Protein AF-A0A7S2BK19-F1 (afdb_monomer_lite)

pLDDT: mean 77.72, std 14.77, range [32.69, 95.5]

InterPro domains:
  IPR003938 Potassium channel, voltage-dependent, EAG/ELK/ERG-like [PR01463] (102-112)
  IPR003938 Potassium channel, voltage-dependent, EAG/ELK/ERG-like [PR01463] (163-180)
  IPR003938 Potassium channel, voltage-dependent, EAG/ELK/ERG-like [PR01463] (189-200)
  IPR003938 Potassium channel, voltage-dependent, EAG/ELK/ERG-like [PR01463] (207-216)
  IPR005821 Ion transport domain [PF00520] (20-216)
  IPR050818 Potassium channel, voltage-dependent, EAG/ELK/ERG-like, animal-type [PTHR10217] (14-257)

Foldseek 3Di:
DDDDPPDPDDDDDPDPVVVVVVCVVPCVVLVVLQPDPLLVVLVVPDDDDDVPPLVNLVSVCSPCSVCSVVVVCVVVLVVVVVVDPDDPLVNLVVVLVVVLVVQLLVQLVVLLSVQCNQADPQADPVLDGDDDDDDLRHHWLLNCLVVVPDCQDDDPSDPVSSSVVSSVVSNCLLVVVCPPSRDTSDPVSVVSSVVSNVVSVVSNVVSVVVNVVSVVPDDPLVVVLVVVLVVLVVVCVVVVPPPVCSVVVNVVSVVVSVVVVVD

Secondary structure (DSSP, 8-state):
------SSS------HHHHHHHHHTTTHHHHHHHH--HHHHHHHS--SSSSHHHHHHHHHHGGGGGHHHHGGGHHHHHHHHHHS---HHHHHHHHHHHHHHHHHHHHHHHHHHHHHHHS---B-TTSPBP-----GGG--HHHHHHHTT---SS-TT-HHHHHHHHHHHHHHHHTT----SS---SHHHHHHHHHHHHHHHHHHHHHHHHHHHHHHS--HHHHHHHHHHHHHHHHHHHTT--HHHHHHHHHHHHHHHHHHTT-

Radius of gyration: 28.77 Å; chains: 1; bounding box: 59×72×73 Å

Structure (mmCIF, N/CA/C/O backbone):
data_AF-A0A7S2BK19-F1
#
_entry.id   AF-A0A7S2BK19-F1
#
loop_
_atom_site.group_PDB
_atom_site.id
_atom_site.type_symbol
_atom_site.label_atom_id
_atom_site.label_alt_id
_atom_site.label_comp_id
_atom_site.label_asym_id
_atom_site.label_entity_id
_atom_site.label_seq_id
_atom_site.pdbx_PDB_ins_code
_atom_site.Cartn_x
_atom_site.Cartn_y
_atom_site.Cartn_z
_atom_site.occupancy
_atom_site.B_iso_or_equiv
_atom_site.auth_seq_id
_atom_site.auth_comp_id
_atom_site.auth_asym_id
_atom_site.auth_atom_id
_atom_site.pdbx_PDB_model_num
ATOM 1 N N . GLU A 1 1 ? -15.764 -43.226 15.085 1.00 32.69 1 GLU A N 1
ATOM 2 C CA . GLU A 1 1 ? -17.058 -42.517 15.151 1.00 32.69 1 GLU A CA 1
ATOM 3 C C . GLU A 1 1 ? -16.873 -41.051 14.781 1.00 32.69 1 GLU A C 1
ATOM 5 O O . GLU A 1 1 ? -16.131 -40.335 15.444 1.00 32.69 1 GLU A O 1
ATOM 10 N N . VAL A 1 2 ? -17.475 -40.628 13.669 1.00 39.56 2 VAL A N 1
ATOM 11 C CA . VAL A 1 2 ? -17.470 -39.235 13.205 1.00 39.56 2 VAL A CA 1
ATOM 12 C C . VAL A 1 2 ? -18.695 -38.565 13.823 1.00 39.56 2 VAL A C 1
ATOM 14 O O . VAL A 1 2 ? -19.809 -38.782 13.356 1.00 39.56 2 VAL A O 1
ATOM 17 N N . LYS A 1 3 ? -18.512 -37.806 14.911 1.00 36.91 3 LYS A N 1
ATOM 18 C CA . LYS A 1 3 ? -19.605 -37.015 15.493 1.00 36.91 3 LYS A CA 1
ATOM 19 C C . LYS A 1 3 ? -19.937 -35.846 14.567 1.00 36.91 3 LYS A C 1
ATOM 21 O O . LYS A 1 3 ? -19.051 -35.120 14.116 1.00 36.91 3 LYS A O 1
ATOM 26 N N . SER A 1 4 ? -21.225 -35.744 14.262 1.00 42.31 4 SER A N 1
ATOM 27 C CA . SER A 1 4 ? -21.845 -34.814 13.334 1.00 42.31 4 SER A CA 1
ATOM 28 C C . SER A 1 4 ? -21.632 -33.355 13.727 1.00 42.31 4 SER A C 1
ATOM 30 O O . SER A 1 4 ? -21.553 -32.976 14.896 1.00 42.31 4 SER A O 1
ATOM 32 N N . ALA A 1 5 ? -21.557 -32.531 12.686 1.00 45.47 5 ALA A N 1
ATOM 33 C CA . ALA A 1 5 ? -21.518 -31.086 12.746 1.00 45.47 5 ALA A CA 1
ATOM 34 C C . ALA A 1 5 ? -22.843 -30.533 13.296 1.00 45.47 5 ALA A C 1
ATOM 36 O O . ALA A 1 5 ? -23.787 -30.321 12.543 1.00 45.47 5 ALA A O 1
ATOM 37 N N . GLN A 1 6 ? -22.910 -30.304 14.606 1.00 43.31 6 GLN A N 1
ATOM 38 C CA . GLN A 1 6 ? -24.012 -29.557 15.228 1.00 43.31 6 GLN A CA 1
ATOM 39 C C . GLN A 1 6 ? -23.596 -28.212 15.824 1.00 43.31 6 GLN A C 1
ATOM 41 O O . GLN A 1 6 ? -24.447 -27.438 16.238 1.00 43.31 6 GLN A O 1
ATOM 46 N N . TRP A 1 7 ? -22.310 -27.874 15.795 1.00 44.59 7 TRP A N 1
ATOM 47 C CA . TRP A 1 7 ? -21.825 -26.577 16.255 1.00 44.59 7 TRP A CA 1
ATOM 48 C C . TRP A 1 7 ? -20.766 -26.092 15.276 1.00 44.59 7 TRP A C 1
ATOM 50 O O . TRP A 1 7 ? -19.915 -26.879 14.865 1.00 44.59 7 TRP A O 1
ATOM 60 N N . GLY A 1 8 ? -20.821 -24.817 14.881 1.00 44.16 8 GLY A N 1
ATOM 61 C CA . GLY A 1 8 ? -19.900 -24.160 13.940 1.00 44.16 8 GLY A CA 1
ATOM 62 C C . GLY A 1 8 ? -18.450 -24.036 14.435 1.00 44.16 8 GLY A C 1
ATOM 63 O O . GLY A 1 8 ? -17.792 -23.030 14.188 1.00 44.16 8 GLY A O 1
ATOM 64 N N . GLY A 1 9 ? -17.956 -25.034 15.166 1.00 51.12 9 GLY A N 1
ATOM 65 C CA . GLY A 1 9 ? -16.581 -25.165 15.606 1.00 51.12 9 GLY A CA 1
ATOM 66 C C . GLY A 1 9 ? -15.700 -25.840 14.556 1.00 51.12 9 GLY A C 1
ATOM 67 O O . GLY A 1 9 ? -16.149 -26.579 13.679 1.00 51.12 9 GLY A O 1
ATOM 68 N N . THR A 1 10 ? -14.400 -25.588 14.655 1.00 59.97 10 THR A N 1
ATOM 69 C CA . THR A 1 10 ? -13.378 -26.235 13.828 1.00 59.97 10 THR A CA 1
ATOM 70 C C . THR A 1 10 ? -13.340 -27.744 14.096 1.00 59.97 10 THR A C 1
ATOM 72 O O . THR A 1 10 ? -12.803 -28.185 15.109 1.00 59.97 10 THR A O 1
ATOM 75 N N . VAL A 1 11 ? -13.881 -28.548 13.176 1.00 70.69 11 VAL A N 1
ATOM 76 C CA . VAL A 1 11 ? -13.779 -30.015 13.223 1.00 70.69 11 VAL A CA 1
ATOM 77 C C . VAL A 1 11 ? -12.388 -30.438 12.753 1.00 70.69 11 VAL A C 1
ATOM 79 O O . VAL A 1 11 ? -11.978 -30.142 11.628 1.00 70.69 11 VAL A O 1
ATOM 82 N N . THR A 1 12 ? -11.648 -31.140 13.611 1.00 72.94 12 THR A N 1
ATOM 83 C CA . THR A 1 12 ? -10.352 -31.725 13.249 1.00 72.94 12 THR A CA 1
ATOM 84 C C . THR A 1 12 ? -10.575 -33.048 12.517 1.00 72.94 12 THR A C 1
ATOM 86 O O . THR A 1 12 ? -10.965 -34.055 13.101 1.00 72.94 12 THR A O 1
ATOM 89 N N . LEU A 1 13 ? -10.350 -33.046 11.202 1.00 74.69 13 LEU A N 1
ATOM 90 C CA . LEU A 1 13 ? -10.414 -34.257 10.384 1.00 74.69 13 LEU A CA 1
ATOM 91 C C . LEU A 1 13 ? -9.151 -35.095 10.624 1.00 74.69 13 LEU A C 1
ATOM 93 O O . LEU A 1 13 ? -8.046 -34.624 10.361 1.00 74.69 13 LEU A O 1
ATOM 97 N N . ARG A 1 14 ? -9.312 -36.327 11.122 1.00 76.56 14 ARG A N 1
ATOM 98 C CA . ARG A 1 14 ? -8.212 -37.298 11.305 1.00 76.56 14 ARG A CA 1
ATOM 99 C C . ARG A 1 14 ? -8.110 -38.319 10.172 1.00 76.56 14 ARG A C 1
ATOM 101 O O . ARG A 1 14 ? -7.093 -38.991 10.057 1.00 76.56 14 ARG A O 1
ATOM 108 N N . ASP A 1 15 ? -9.145 -38.427 9.341 1.00 88.06 15 ASP A N 1
ATOM 109 C CA . ASP A 1 15 ? -9.167 -39.356 8.214 1.00 88.06 15 ASP A CA 1
ATOM 110 C C . ASP A 1 15 ? -8.243 -38.857 7.077 1.00 88.06 15 ASP A C 1
ATOM 112 O O . ASP A 1 15 ? -8.480 -37.773 6.519 1.00 88.06 15 ASP A O 1
ATOM 116 N N . PRO A 1 16 ? -7.192 -39.622 6.710 1.00 84.12 16 PRO A N 1
ATOM 117 C CA . PRO A 1 16 ? -6.235 -39.226 5.683 1.00 84.12 16 PRO A CA 1
ATOM 118 C C . PRO A 1 16 ? -6.859 -39.080 4.290 1.00 84.12 16 PRO A C 1
ATOM 120 O O . PRO A 1 16 ? -6.351 -38.289 3.491 1.00 84.12 16 PRO A O 1
ATOM 123 N N . TRP A 1 17 ? -7.939 -39.800 3.970 1.00 85.75 17 TRP A N 1
ATOM 124 C CA . TRP A 1 17 ? -8.590 -39.697 2.659 1.00 85.75 17 TRP A CA 1
ATOM 125 C C . TRP A 1 17 ? -9.355 -38.377 2.512 1.00 85.75 17 TRP A C 1
ATOM 127 O O . TRP A 1 17 ? -9.170 -37.633 1.542 1.00 85.75 17 TRP A O 1
ATOM 137 N N . GLN A 1 18 ? -10.152 -38.032 3.525 1.00 84.06 18 GLN A N 1
ATOM 138 C CA . GLN A 1 18 ? -10.900 -36.774 3.568 1.00 84.06 18 GLN A CA 1
ATOM 139 C C . GLN A 1 18 ? -9.967 -35.555 3.573 1.00 84.06 18 GLN A C 1
ATOM 141 O O . GLN A 1 18 ? -10.254 -34.552 2.911 1.00 84.06 18 GLN A O 1
ATOM 146 N N . LEU A 1 19 ? -8.821 -35.655 4.260 1.00 83.25 19 LEU A N 1
ATOM 147 C CA . LEU A 1 19 ? -7.804 -34.605 4.277 1.00 83.25 19 LEU A CA 1
ATOM 148 C C . LEU A 1 19 ? -7.196 -34.371 2.886 1.00 83.25 19 LEU A C 1
ATOM 150 O O . LEU A 1 19 ? -7.120 -33.224 2.440 1.00 83.25 19 LEU A O 1
ATOM 154 N N . ARG A 1 20 ? -6.815 -35.442 2.174 1.00 85.75 20 ARG A N 1
ATOM 155 C CA . ARG A 1 20 ? -6.255 -35.344 0.815 1.00 85.75 20 ARG A CA 1
ATOM 156 C C . ARG A 1 20 ? -7.248 -34.727 -0.160 1.00 85.75 20 ARG A C 1
ATOM 158 O O . ARG A 1 20 ? -6.889 -33.775 -0.845 1.00 85.75 20 ARG A O 1
ATOM 165 N N . LYS A 1 21 ? -8.499 -35.204 -0.177 1.00 88.06 21 LYS A N 1
ATOM 166 C CA . LYS A 1 21 ? -9.541 -34.681 -1.076 1.00 88.06 21 LYS A CA 1
ATOM 167 C C . LYS A 1 21 ? -9.719 -33.176 -0.890 1.00 88.06 21 LYS A C 1
ATOM 169 O O . LYS A 1 21 ? -9.664 -32.428 -1.859 1.00 88.06 21 LYS A O 1
ATOM 174 N N . ARG A 1 22 ? -9.844 -32.722 0.362 1.00 82.75 22 ARG A N 1
ATOM 175 C CA . ARG A 1 22 ? -10.040 -31.300 0.671 1.00 82.75 22 ARG A CA 1
ATOM 176 C C . ARG A 1 22 ? -8.815 -30.446 0.352 1.00 82.75 22 ARG A C 1
ATOM 178 O O . ARG A 1 22 ? -8.969 -29.296 -0.055 1.00 82.75 22 ARG A O 1
ATOM 185 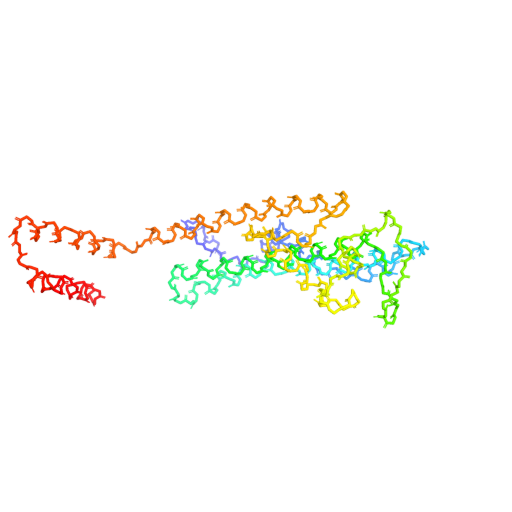N N . TYR A 1 23 ? -7.609 -30.978 0.538 1.00 82.25 23 TYR A N 1
ATOM 186 C CA . TYR A 1 23 ? -6.367 -30.273 0.223 1.00 82.25 23 TYR A CA 1
ATOM 187 C C . TYR A 1 23 ? -6.160 -30.120 -1.292 1.00 82.25 23 TYR A C 1
ATOM 189 O O . TYR A 1 23 ? -5.881 -29.009 -1.752 1.00 82.25 23 TYR A O 1
ATOM 197 N N . VAL A 1 24 ? -6.384 -31.193 -2.062 1.00 85.12 24 VAL A N 1
ATOM 198 C CA . VAL A 1 24 ? -6.249 -31.202 -3.530 1.00 85.12 24 VAL A CA 1
ATOM 199 C C . VAL A 1 24 ? -7.214 -30.223 -4.198 1.00 85.12 24 VAL A C 1
ATOM 201 O O . VAL A 1 24 ? -6.827 -29.518 -5.122 1.00 85.12 24 VAL A O 1
ATOM 204 N N . THR A 1 25 ? -8.437 -30.094 -3.685 1.00 79.94 25 THR A N 1
ATOM 205 C CA . THR A 1 25 ? -9.442 -29.181 -4.250 1.00 79.94 25 THR A CA 1
ATOM 206 C C . THR A 1 25 ? -9.275 -27.714 -3.848 1.00 79.94 25 THR A C 1
ATOM 208 O O . THR A 1 25 ? -10.010 -26.879 -4.358 1.00 79.94 25 THR A O 1
ATOM 211 N N . SER A 1 26 ? -8.390 -27.376 -2.901 1.00 76.81 26 SER A N 1
ATOM 212 C CA . SER A 1 26 ? -8.305 -26.006 -2.362 1.00 76.81 26 SER A CA 1
ATOM 213 C C . SER A 1 26 ? -6.933 -25.356 -2.521 1.00 76.81 26 SER A C 1
ATOM 215 O O . SER A 1 26 ? -6.816 -24.335 -3.188 1.00 76.81 26 SER A O 1
ATOM 217 N N . TRP A 1 27 ? -5.894 -25.922 -1.907 1.00 75.88 27 TRP A N 1
ATOM 218 C CA . TRP A 1 27 ? -4.580 -25.271 -1.793 1.00 75.88 27 TRP A CA 1
ATOM 219 C C . TRP A 1 27 ? -3.487 -25.960 -2.609 1.00 75.88 27 TRP A C 1
ATOM 221 O O . TRP A 1 27 ? -2.431 -25.372 -2.824 1.00 75.88 27 TRP A O 1
ATOM 231 N N . PHE A 1 28 ? -3.738 -27.172 -3.105 1.00 80.62 28 PHE A N 1
ATOM 232 C CA . PHE A 1 28 ? -2.741 -27.957 -3.827 1.00 80.62 28 PHE A CA 1
ATOM 233 C C . PHE A 1 28 ? -2.194 -27.258 -5.074 1.00 80.62 28 PHE A C 1
ATOM 235 O O . PHE A 1 28 ? -0.983 -27.222 -5.248 1.00 80.62 28 PHE A O 1
ATOM 242 N N . PHE A 1 29 ? -3.043 -26.646 -5.906 1.00 77.12 29 PHE A N 1
ATOM 243 C CA . PHE A 1 29 ? -2.575 -25.977 -7.126 1.00 77.12 29 PHE A CA 1
ATOM 244 C C . PHE A 1 29 ? -1.627 -24.806 -6.822 1.00 77.12 29 PHE A C 1
ATOM 246 O O . PHE A 1 29 ? -0.550 -24.703 -7.405 1.00 77.12 29 PHE A O 1
ATOM 253 N N . ILE A 1 30 ? -1.988 -23.968 -5.844 1.00 71.19 30 ILE A N 1
ATOM 254 C CA . ILE A 1 30 ? -1.156 -22.849 -5.374 1.00 71.19 30 ILE A CA 1
ATOM 255 C C . ILE A 1 30 ? 0.181 -23.375 -4.837 1.00 71.19 30 ILE A C 1
ATOM 257 O O . ILE A 1 30 ? 1.244 -22.820 -5.120 1.00 71.19 30 ILE A O 1
ATOM 261 N N . ASP A 1 31 ? 0.132 -24.474 -4.086 1.00 74.19 31 ASP A N 1
ATOM 262 C CA . ASP A 1 31 ? 1.304 -25.082 -3.473 1.00 74.19 31 ASP A CA 1
ATOM 263 C C . ASP A 1 31 ? 2.248 -25.683 -4.527 1.00 74.19 31 ASP A C 1
ATOM 265 O O . ASP A 1 31 ? 3.452 -25.429 -4.457 1.00 74.19 31 ASP A O 1
ATOM 269 N N . VAL A 1 32 ? 1.715 -26.369 -5.541 1.00 76.94 32 VAL A N 1
ATOM 270 C CA . VAL A 1 32 ? 2.471 -26.927 -6.675 1.00 76.94 32 VAL A CA 1
ATOM 271 C C . VAL A 1 32 ? 3.136 -25.824 -7.490 1.00 76.94 32 VAL A C 1
ATOM 273 O O . VAL A 1 32 ? 4.354 -25.853 -7.653 1.00 76.94 32 VAL A O 1
ATOM 276 N N . VAL A 1 33 ? 2.380 -24.809 -7.928 1.00 71.94 33 VAL A N 1
ATOM 277 C CA . VAL A 1 33 ? 2.926 -23.672 -8.693 1.00 71.94 33 VAL A CA 1
ATOM 278 C C . VAL A 1 33 ? 4.039 -22.974 -7.913 1.00 71.94 33 VAL A C 1
ATOM 280 O O . VAL A 1 33 ? 5.053 -22.588 -8.486 1.00 71.94 33 VAL A O 1
ATOM 283 N N . SER A 1 34 ? 3.910 -22.875 -6.587 1.00 66.06 34 SER A N 1
ATOM 284 C CA . SER A 1 34 ? 4.937 -22.246 -5.758 1.00 66.06 34 SER A CA 1
ATOM 285 C C . SER A 1 34 ? 6.243 -23.047 -5.655 1.00 66.06 34 SER A C 1
ATOM 287 O O . SER A 1 34 ? 7.263 -22.460 -5.295 1.00 66.06 34 SER A O 1
ATOM 289 N N . IL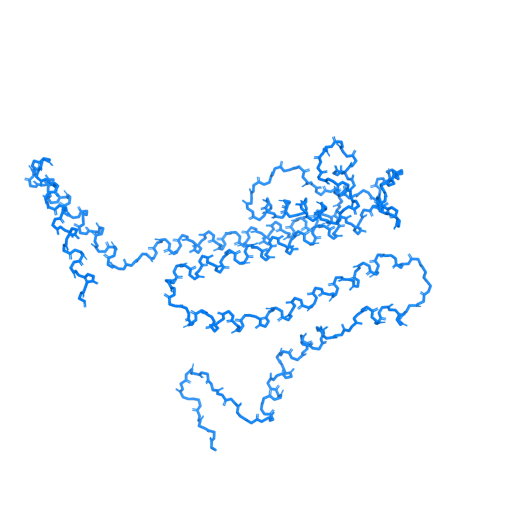E A 1 35 ? 6.234 -24.366 -5.895 1.00 69.94 35 ILE A N 1
ATOM 290 C CA . ILE A 1 35 ? 7.391 -25.272 -5.738 1.00 69.94 35 ILE A CA 1
ATOM 291 C C . ILE A 1 35 ? 8.196 -25.405 -7.040 1.00 69.94 35 ILE A C 1
ATOM 293 O O . ILE A 1 35 ? 9.377 -25.748 -6.981 1.00 69.94 35 ILE A O 1
ATOM 297 N N . ILE A 1 36 ? 7.606 -25.078 -8.193 1.00 71.31 36 ILE A N 1
ATOM 298 C CA . ILE A 1 36 ? 8.255 -25.230 -9.499 1.00 71.31 36 ILE A CA 1
ATOM 299 C C . ILE A 1 36 ? 9.504 -24.326 -9.598 1.00 71.31 36 ILE A C 1
ATOM 301 O O . ILE A 1 36 ? 9.406 -23.105 -9.436 1.00 71.31 36 ILE A O 1
ATOM 305 N N . PRO A 1 37 ? 10.696 -24.890 -9.886 1.00 67.19 37 PRO A N 1
ATOM 306 C CA . PRO A 1 37 ? 11.912 -24.118 -10.098 1.00 67.19 37 PRO A CA 1
ATOM 307 C C . PRO A 1 37 ? 11.911 -23.525 -11.514 1.00 67.19 37 PRO A C 1
ATOM 309 O O . PRO A 1 37 ? 12.560 -24.039 -12.426 1.00 67.19 37 PRO A O 1
ATOM 312 N N . PHE A 1 38 ? 11.180 -22.425 -11.703 1.00 63.19 38 PHE A N 1
ATOM 313 C CA . PHE A 1 38 ? 11.049 -21.745 -13.001 1.00 63.19 38 PHE A CA 1
ATOM 314 C C . PHE A 1 38 ? 12.393 -21.306 -13.610 1.00 63.19 38 PHE A C 1
ATOM 316 O O . PHE A 1 38 ? 12.523 -21.257 -14.829 1.00 63.19 38 PHE A O 1
ATOM 323 N N . ASP A 1 39 ? 13.417 -21.090 -12.778 1.00 61.16 39 ASP A N 1
ATOM 324 C CA . ASP A 1 39 ? 14.790 -20.813 -13.218 1.00 61.16 39 ASP A CA 1
ATOM 325 C C . ASP A 1 39 ? 15.420 -21.995 -13.989 1.00 61.16 39 ASP A C 1
ATOM 327 O O . ASP A 1 39 ? 16.236 -21.783 -14.880 1.00 61.16 39 ASP A O 1
ATOM 331 N N . VAL A 1 40 ? 15.056 -23.242 -13.661 1.00 67.31 40 VAL A N 1
ATOM 332 C CA . VAL A 1 40 ? 15.548 -24.453 -14.348 1.00 67.31 40 VAL A CA 1
ATOM 333 C C . VAL A 1 40 ? 14.734 -24.710 -15.613 1.00 67.31 40 VAL A C 1
ATOM 335 O O . VAL A 1 40 ? 15.310 -24.970 -16.665 1.00 67.31 40 VAL A O 1
ATOM 338 N N . VAL A 1 41 ? 13.409 -24.553 -15.542 1.00 65.50 41 VAL A N 1
ATOM 339 C CA . VAL A 1 41 ? 12.512 -24.688 -16.704 1.00 65.50 41 VAL A CA 1
ATOM 340 C C . VAL A 1 41 ? 12.892 -23.693 -17.805 1.00 65.50 41 VAL A C 1
ATOM 342 O O . VAL A 1 41 ? 13.003 -24.076 -18.966 1.00 65.50 41 VAL A O 1
ATOM 345 N N . GLY A 1 42 ? 13.186 -22.440 -17.440 1.00 61.69 42 GLY A N 1
ATOM 346 C CA . GLY A 1 42 ? 13.640 -21.417 -18.384 1.00 61.69 42 GLY A CA 1
ATOM 347 C C . GLY A 1 42 ? 14.995 -21.713 -19.036 1.00 61.69 42 GLY A C 1
ATOM 348 O O . GLY A 1 42 ? 15.217 -21.301 -20.170 1.00 61.69 42 GLY A O 1
ATOM 349 N N . ARG A 1 43 ? 15.885 -22.450 -18.355 1.00 63.53 43 ARG A N 1
ATOM 350 C CA . ARG A 1 43 ? 17.186 -22.879 -18.904 1.00 63.53 43 ARG A CA 1
ATOM 351 C C . ARG A 1 43 ? 17.073 -24.093 -19.828 1.00 63.53 43 ARG A C 1
ATOM 353 O O . ARG A 1 43 ? 17.879 -24.227 -20.738 1.00 63.53 43 ARG A O 1
ATOM 360 N N . VAL A 1 44 ? 16.106 -24.978 -19.582 1.00 66.25 44 VAL A N 1
ATOM 361 C CA . VAL A 1 44 ? 15.904 -26.212 -20.362 1.00 66.25 44 VAL A CA 1
ATOM 362 C C . VAL A 1 44 ? 15.056 -25.961 -21.616 1.00 66.25 44 VAL A C 1
ATOM 364 O O . VAL A 1 44 ? 15.248 -26.625 -22.627 1.00 66.25 44 VAL A O 1
ATOM 367 N N . ALA A 1 45 ? 14.153 -24.977 -21.593 1.00 62.59 45 ALA A N 1
ATOM 368 C CA . ALA A 1 45 ? 13.220 -24.700 -22.689 1.00 62.59 45 ALA A CA 1
ATOM 369 C C . ALA A 1 45 ? 13.762 -23.788 -23.818 1.00 62.59 45 ALA A C 1
ATOM 371 O O . ALA A 1 45 ? 12.991 -23.364 -24.677 1.00 62.59 45 ALA A O 1
ATOM 372 N N . SER A 1 46 ? 15.051 -23.423 -23.838 1.00 51.84 46 SER A N 1
ATOM 373 C CA . SER A 1 46 ? 15.531 -22.317 -24.689 1.00 51.84 46 SER A CA 1
ATOM 374 C C . SER A 1 46 ? 16.222 -22.718 -26.008 1.00 51.84 46 SER A C 1
ATOM 376 O O . SER A 1 46 ? 17.361 -23.182 -25.996 1.00 51.84 46 SER A O 1
ATOM 378 N N . GLY A 1 47 ? 15.570 -22.384 -27.138 1.00 57.41 47 GLY A N 1
ATOM 379 C CA . GLY A 1 47 ? 16.152 -22.118 -28.474 1.00 57.41 47 GLY A CA 1
ATOM 380 C C . GLY A 1 47 ? 16.738 -20.684 -28.634 1.00 57.41 47 GLY A C 1
ATOM 381 O O . GLY A 1 47 ? 16.981 -20.020 -27.616 1.00 57.41 47 GLY A O 1
ATOM 382 N N . PRO A 1 48 ? 17.044 -20.190 -29.863 1.00 55.44 48 PRO A N 1
ATOM 383 C CA . PRO A 1 48 ? 17.992 -19.079 -30.088 1.00 55.44 48 PRO A CA 1
ATOM 384 C C . PRO A 1 48 ? 17.392 -17.677 -29.814 1.00 55.44 48 PRO A C 1
ATOM 386 O O . PRO A 1 48 ? 16.322 -17.345 -30.302 1.00 55.44 48 PRO A O 1
ATOM 389 N N . VAL A 1 49 ? 17.895 -16.895 -28.846 1.00 54.94 49 VAL A N 1
ATOM 390 C CA . VAL A 1 49 ? 19.027 -15.921 -28.799 1.00 54.94 49 VAL A CA 1
ATOM 391 C C . VAL A 1 49 ? 18.566 -14.458 -28.619 1.00 54.94 49 VAL A C 1
ATOM 393 O O . VAL A 1 49 ? 19.126 -13.800 -27.750 1.00 54.94 49 VAL A O 1
ATOM 396 N N . LEU A 1 50 ? 17.500 -13.953 -29.260 1.00 49.22 50 LEU A N 1
ATOM 397 C CA . LEU A 1 50 ? 17.231 -12.492 -29.225 1.00 49.22 50 LEU A CA 1
ATOM 398 C C . LEU A 1 50 ? 16.148 -12.007 -28.232 1.00 49.22 50 LEU A C 1
ATOM 400 O O . LEU A 1 50 ? 16.184 -10.866 -27.787 1.00 49.22 50 LEU A O 1
ATOM 404 N N . GLN A 1 51 ? 15.246 -12.877 -27.766 1.00 51.25 51 GLN A N 1
ATOM 405 C CA . GLN A 1 51 ? 14.270 -12.566 -26.694 1.00 51.25 51 GLN A CA 1
ATOM 406 C C . GLN A 1 51 ? 14.846 -12.786 -25.266 1.00 51.25 51 GLN A C 1
ATOM 408 O O . GLN A 1 51 ? 14.126 -12.756 -24.265 1.00 51.25 51 GLN A O 1
ATOM 413 N N . ARG A 1 52 ? 16.162 -13.041 -25.155 1.00 51.28 52 ARG A N 1
ATOM 414 C CA . ARG A 1 52 ? 16.811 -13.664 -23.984 1.00 51.28 52 ARG A CA 1
ATOM 415 C C . ARG A 1 52 ? 16.960 -12.785 -22.737 1.00 51.28 52 ARG A C 1
ATOM 417 O O . ARG A 1 52 ? 16.875 -13.327 -21.642 1.00 51.28 52 ARG A O 1
ATOM 424 N N . ALA A 1 53 ? 17.145 -11.469 -22.830 1.00 52.75 53 ALA A N 1
ATOM 425 C CA . ALA A 1 53 ? 17.413 -10.658 -21.629 1.00 52.75 53 ALA A CA 1
ATOM 426 C C . ALA A 1 53 ? 16.137 -10.300 -20.836 1.00 52.75 53 ALA A C 1
ATOM 428 O O . ALA A 1 53 ? 16.105 -10.410 -19.608 1.00 52.75 53 ALA A O 1
ATOM 429 N N . LYS A 1 54 ? 15.050 -9.938 -21.533 1.00 52.53 54 LYS A N 1
ATOM 430 C CA . LYS A 1 54 ? 13.789 -9.492 -20.910 1.00 52.53 54 LYS A CA 1
ATOM 431 C C . LYS A 1 54 ? 12.972 -10.656 -20.329 1.00 52.53 54 LYS A C 1
ATOM 433 O O . LYS A 1 54 ? 12.490 -10.561 -19.201 1.00 52.53 54 LYS A O 1
ATOM 438 N N . ILE A 1 55 ? 12.896 -11.798 -21.021 1.00 56.66 55 ILE A N 1
ATOM 439 C CA . ILE A 1 55 ? 12.183 -12.993 -20.522 1.00 56.66 55 ILE A CA 1
ATOM 440 C C . ILE A 1 55 ? 12.879 -13.579 -19.281 1.00 56.66 55 ILE A C 1
ATOM 442 O O . ILE A 1 55 ? 12.209 -13.957 -18.323 1.00 56.66 55 ILE A O 1
ATOM 446 N N . MET A 1 56 ? 14.215 -13.567 -19.227 1.00 53.50 56 MET A N 1
ATOM 447 C CA . MET A 1 56 ? 14.979 -13.980 -18.039 1.00 53.50 56 MET A CA 1
ATOM 448 C C . MET A 1 56 ? 14.704 -13.083 -16.818 1.00 53.50 56 MET A C 1
ATOM 450 O O . MET A 1 56 ? 14.613 -13.581 -15.693 1.00 53.50 56 MET A O 1
ATOM 454 N N . ARG A 1 57 ? 14.523 -11.767 -17.019 1.00 56.78 57 ARG A N 1
ATOM 455 C CA . ARG A 1 57 ? 14.095 -10.834 -15.957 1.00 56.78 57 ARG A CA 1
ATOM 456 C C . ARG A 1 57 ? 12.656 -11.118 -15.500 1.00 56.78 57 ARG A C 1
ATOM 458 O O . ARG A 1 57 ? 12.398 -11.101 -14.299 1.00 56.78 57 ARG A O 1
ATOM 465 N N . GLY A 1 58 ? 11.755 -11.485 -16.415 1.00 57.09 58 GLY A N 1
ATOM 466 C CA . GLY A 1 58 ? 10.394 -11.940 -16.097 1.00 57.09 58 GLY A CA 1
ATOM 467 C C . GLY A 1 58 ? 10.337 -13.277 -15.340 1.00 57.09 58 GLY A C 1
ATOM 468 O O . GLY A 1 58 ? 9.557 -13.422 -14.404 1.00 57.09 58 GLY A O 1
ATOM 469 N N . ILE A 1 59 ? 11.216 -14.237 -15.648 1.00 59.78 59 ILE A N 1
ATOM 470 C CA . ILE A 1 59 ? 11.322 -15.512 -14.908 1.00 59.78 59 ILE A CA 1
ATOM 471 C C . ILE A 1 59 ? 11.755 -15.273 -13.454 1.00 59.78 59 ILE A C 1
ATOM 473 O O . ILE A 1 59 ? 11.239 -15.923 -12.543 1.00 59.78 59 ILE A O 1
ATOM 477 N N . LYS A 1 60 ? 12.615 -14.274 -13.192 1.00 58.09 60 LYS A N 1
ATOM 478 C CA . LYS A 1 60 ? 12.939 -13.860 -11.814 1.00 58.09 60 LYS A CA 1
ATOM 479 C C . LYS A 1 60 ? 11.700 -13.379 -11.045 1.00 58.09 60 LYS A C 1
ATOM 481 O O . LYS A 1 60 ? 11.650 -13.596 -9.836 1.00 58.09 60 LYS A O 1
ATOM 486 N N . LEU A 1 61 ? 10.682 -12.810 -11.703 1.00 57.75 61 LEU A N 1
ATOM 487 C CA . LEU A 1 61 ? 9.416 -12.444 -11.052 1.00 57.75 61 LEU A CA 1
ATOM 488 C C . LEU A 1 61 ? 8.552 -13.648 -10.681 1.00 57.75 61 LEU A C 1
ATOM 490 O O . LEU A 1 61 ? 7.773 -13.549 -9.741 1.00 57.75 61 LEU A O 1
ATOM 494 N N . LEU A 1 62 ? 8.709 -14.809 -11.322 1.00 57.38 62 LEU A N 1
ATOM 495 C CA . LEU A 1 62 ? 8.033 -16.032 -10.869 1.00 57.38 62 LEU A CA 1
ATOM 496 C C . LEU A 1 62 ? 8.532 -16.471 -9.481 1.00 57.38 62 LEU A C 1
ATOM 498 O O . LEU A 1 62 ? 7.850 -17.222 -8.788 1.00 57.38 62 LEU A O 1
ATOM 502 N N . ARG A 1 63 ? 9.656 -15.926 -8.986 1.00 58.38 63 ARG A N 1
ATOM 503 C CA . ARG A 1 63 ? 10.037 -16.045 -7.568 1.00 58.38 63 ARG A CA 1
ATOM 504 C C . ARG A 1 63 ? 9.059 -15.321 -6.639 1.00 58.38 63 ARG A C 1
ATOM 506 O O . ARG A 1 63 ? 8.933 -15.748 -5.496 1.00 58.38 63 ARG A O 1
ATOM 513 N N . LEU A 1 64 ? 8.322 -14.309 -7.106 1.00 58.56 64 LEU A N 1
ATOM 514 C CA . LEU A 1 64 ? 7.220 -13.687 -6.362 1.00 58.56 64 LEU A CA 1
ATOM 515 C C . LEU A 1 64 ? 6.040 -14.652 -6.184 1.00 58.56 64 LEU A C 1
ATOM 517 O O . LEU A 1 64 ? 5.287 -14.493 -5.232 1.00 58.56 64 LEU A O 1
ATOM 521 N N . ALA A 1 65 ? 5.921 -15.728 -6.977 1.00 58.50 65 ALA A N 1
ATOM 522 C CA . ALA A 1 65 ? 4.991 -16.819 -6.668 1.00 58.50 65 ALA A CA 1
ATOM 523 C C . ALA A 1 65 ? 5.335 -17.504 -5.328 1.00 58.50 65 ALA A C 1
ATOM 525 O O . ALA A 1 65 ? 4.465 -18.101 -4.697 1.00 58.50 65 ALA A O 1
ATOM 526 N N . LYS A 1 66 ? 6.569 -17.362 -4.809 1.00 58.00 66 LYS A N 1
ATOM 527 C CA . LYS A 1 66 ? 6.894 -17.756 -3.426 1.00 58.00 66 LYS A CA 1
ATOM 528 C C . LYS A 1 66 ? 6.160 -16.897 -2.390 1.00 58.00 66 LYS A C 1
ATOM 530 O O . LYS A 1 66 ? 5.893 -17.407 -1.306 1.00 58.00 66 LYS A O 1
ATOM 535 N N . LEU A 1 67 ? 5.757 -15.662 -2.710 1.00 59.41 67 LEU A N 1
ATOM 536 C CA . LEU A 1 67 ? 4.886 -14.850 -1.847 1.00 59.41 67 LEU A CA 1
ATOM 537 C C . LEU A 1 67 ? 3.479 -15.456 -1.721 1.00 59.41 67 LEU A C 1
ATOM 539 O O . LEU A 1 67 ? 2.832 -15.256 -0.698 1.00 59.41 67 LEU A O 1
ATOM 543 N N . LEU A 1 68 ? 3.025 -16.297 -2.663 1.00 59.62 68 LEU A N 1
ATOM 544 C CA . LEU A 1 68 ? 1.793 -17.083 -2.475 1.00 59.62 68 LEU A CA 1
ATOM 545 C C . LEU A 1 68 ? 1.914 -18.036 -1.277 1.00 59.62 68 LEU A C 1
ATOM 547 O O . LEU A 1 68 ? 0.928 -18.302 -0.593 1.00 59.62 68 LEU A O 1
ATOM 551 N N . ARG A 1 69 ? 3.130 -18.491 -0.937 1.00 60.53 69 ARG A N 1
ATOM 552 C CA . ARG A 1 69 ? 3.363 -19.240 0.307 1.00 60.53 69 ARG A CA 1
ATOM 553 C C . ARG A 1 69 ? 3.170 -18.357 1.544 1.00 60.53 69 ARG A C 1
ATOM 555 O O . ARG A 1 69 ? 2.758 -18.870 2.577 1.00 60.53 69 ARG A O 1
ATOM 562 N N . MET A 1 70 ? 3.389 -17.043 1.447 1.00 61.03 70 MET A N 1
ATOM 563 C CA . MET A 1 70 ? 3.108 -16.081 2.521 1.00 61.03 70 MET A CA 1
ATOM 564 C C . MET A 1 70 ? 1.602 -15.866 2.733 1.00 61.03 70 MET A C 1
ATOM 566 O O . MET A 1 70 ? 1.186 -15.577 3.851 1.00 61.03 70 MET A O 1
ATOM 570 N N . LEU A 1 71 ? 0.745 -16.141 1.740 1.00 57.66 71 LEU A N 1
ATOM 571 C CA . LEU A 1 71 ? -0.708 -16.227 1.965 1.00 57.66 71 LEU A CA 1
ATOM 572 C C . LEU A 1 71 ? -1.068 -17.351 2.955 1.00 57.66 71 LEU A C 1
ATOM 574 O O . LEU A 1 71 ? -2.089 -17.257 3.641 1.00 57.66 71 LEU A O 1
ATOM 578 N N . ARG A 1 72 ? -0.209 -18.371 3.132 1.00 54.56 72 ARG A N 1
ATOM 579 C CA . ARG A 1 72 ? -0.355 -19.361 4.217 1.00 54.56 72 ARG A CA 1
ATOM 580 C C . ARG A 1 72 ? -0.129 -18.745 5.604 1.00 54.56 72 ARG A C 1
ATOM 582 O O . ARG A 1 72 ? -0.715 -19.231 6.574 1.00 54.56 72 ARG A O 1
ATOM 589 N N . SER A 1 73 ? 0.631 -17.650 5.710 1.00 55.25 73 SER A N 1
ATOM 590 C CA . SER A 1 73 ? 0.835 -16.894 6.954 1.00 55.25 73 SER A CA 1
ATOM 591 C C . SER A 1 73 ? -0.454 -16.254 7.469 1.00 55.25 73 SER A C 1
ATOM 593 O O . SER A 1 73 ? -0.548 -15.981 8.661 1.00 55.25 73 SER A O 1
ATOM 595 N N . SER A 1 74 ? -1.505 -16.134 6.648 1.00 56.19 74 SER A N 1
ATOM 596 C CA . SER A 1 74 ? -2.853 -15.768 7.118 1.00 56.19 74 SER A CA 1
ATOM 597 C C . SER A 1 74 ? -3.380 -16.710 8.217 1.00 56.19 74 SER A C 1
ATOM 599 O O . SER A 1 74 ? -4.098 -16.273 9.118 1.00 56.19 74 SER A O 1
ATOM 601 N N . LYS A 1 75 ? -2.977 -17.994 8.211 1.00 59.22 75 LYS A N 1
ATOM 602 C CA . LYS A 1 75 ? -3.309 -18.976 9.264 1.00 59.22 75 LYS A CA 1
ATOM 603 C C . LYS A 1 75 ? -2.486 -18.771 10.541 1.00 59.22 75 LYS A C 1
ATOM 605 O O . LYS A 1 75 ? -2.969 -19.083 11.629 1.00 59.22 75 LYS A O 1
ATOM 610 N N . ILE A 1 76 ? -1.261 -18.263 10.412 1.00 60.78 76 ILE A N 1
ATOM 611 C CA . ILE A 1 76 ? -0.370 -17.929 11.534 1.00 60.78 76 ILE A CA 1
ATOM 612 C C . ILE A 1 76 ? -0.833 -16.628 12.191 1.00 60.78 76 ILE A C 1
ATOM 614 O O . ILE A 1 76 ? -0.981 -16.593 13.407 1.00 60.78 76 ILE A O 1
ATOM 618 N N . ILE A 1 77 ? -1.192 -15.620 11.389 1.00 63.81 77 ILE A N 1
ATOM 619 C CA . ILE A 1 77 ? -1.789 -14.360 11.848 1.00 63.81 77 ILE A CA 1
ATOM 620 C C . ILE A 1 77 ? -3.065 -14.641 12.645 1.00 63.81 77 ILE A C 1
ATOM 622 O O . ILE A 1 77 ? -3.235 -14.091 13.725 1.00 63.81 77 ILE A O 1
ATOM 626 N N . LYS A 1 78 ? -3.940 -15.547 12.177 1.00 63.31 78 LYS A N 1
ATOM 627 C CA . LYS A 1 78 ? -5.127 -15.957 12.950 1.00 63.31 78 LYS A CA 1
ATOM 628 C C . LYS A 1 78 ? -4.763 -16.550 14.313 1.00 63.31 78 LYS A C 1
ATOM 630 O O . LYS A 1 78 ? -5.397 -16.182 15.286 1.00 63.31 78 LYS A O 1
ATOM 635 N N . ARG A 1 79 ? -3.749 -17.417 14.408 1.00 64.56 79 ARG A N 1
ATOM 636 C CA . ARG A 1 79 ? -3.313 -17.997 15.695 1.00 64.56 79 ARG A CA 1
ATOM 637 C C . ARG A 1 79 ? -2.695 -16.960 16.633 1.00 64.56 79 ARG A C 1
ATOM 639 O O . ARG A 1 79 ? -3.036 -16.936 17.807 1.00 64.56 79 ARG A O 1
ATOM 646 N N . TRP A 1 80 ? -1.844 -16.081 16.111 1.00 64.06 80 TRP A N 1
ATOM 647 C CA . TRP A 1 80 ? -1.216 -15.009 16.888 1.00 64.06 80 TRP A CA 1
ATOM 648 C C . TRP A 1 80 ? -2.237 -14.006 17.429 1.00 64.06 80 TRP A C 1
ATOM 650 O O . TRP A 1 80 ? -2.136 -13.588 18.577 1.00 64.06 80 TRP A O 1
ATOM 660 N N . ARG A 1 81 ? -3.272 -13.690 16.642 1.00 63.59 81 ARG A N 1
ATOM 661 C CA . ARG A 1 81 ? -4.372 -12.800 17.045 1.00 63.59 81 ARG A CA 1
ATOM 662 C C . ARG A 1 81 ? -5.135 -13.266 18.289 1.00 63.59 81 ARG A C 1
ATOM 664 O O . ARG A 1 81 ? -5.661 -12.424 19.000 1.00 63.59 81 ARG A O 1
ATOM 671 N N . TYR A 1 82 ? -5.187 -14.572 18.556 1.00 60.12 82 TYR A N 1
ATOM 672 C CA . TYR A 1 82 ? -5.831 -15.120 19.758 1.00 60.12 82 TYR A CA 1
ATOM 673 C C . TYR A 1 82 ? -4.848 -15.416 20.900 1.00 60.12 82 TYR A C 1
ATOM 675 O O . TYR A 1 82 ? -5.286 -15.638 22.022 1.00 60.12 82 TYR A O 1
ATOM 683 N N . GLY A 1 83 ? -3.539 -15.442 20.626 1.00 60.97 83 GLY A N 1
ATOM 684 C CA . GLY A 1 83 ? -2.511 -15.732 21.632 1.00 60.97 83 GLY A CA 1
ATOM 685 C C . GLY A 1 83 ? -2.007 -14.501 22.386 1.00 60.97 83 GLY A C 1
ATOM 686 O O . GLY A 1 83 ? -1.458 -14.640 23.473 1.00 60.97 83 GLY A O 1
ATOM 687 N N . ILE A 1 84 ? -2.188 -13.303 21.827 1.00 62.44 84 ILE A N 1
ATOM 688 C CA . ILE A 1 84 ? -1.722 -12.051 22.427 1.00 62.44 84 ILE A CA 1
ATOM 689 C C . ILE A 1 84 ? -2.954 -11.276 22.905 1.00 62.44 84 ILE A C 1
ATOM 691 O O . ILE A 1 84 ? -3.800 -10.914 22.090 1.00 62.44 84 ILE A O 1
ATOM 695 N N . GLY A 1 85 ? -3.057 -11.009 24.210 1.00 64.94 85 GLY A N 1
ATOM 696 C CA . GLY A 1 85 ? -4.157 -10.262 24.844 1.00 64.94 85 GLY A CA 1
ATOM 697 C C . GLY A 1 85 ? -4.191 -8.763 24.505 1.00 64.94 85 GLY A C 1
ATOM 698 O O . GLY A 1 85 ? -4.341 -7.931 25.393 1.00 64.94 85 GLY A O 1
ATOM 699 N N . MET A 1 86 ? -3.997 -8.395 23.236 1.00 74.12 86 MET A N 1
ATOM 700 C CA . MET A 1 86 ? -4.038 -7.008 22.773 1.00 74.12 86 MET A CA 1
ATOM 701 C C . MET A 1 86 ? -5.473 -6.498 22.655 1.00 74.12 86 MET A C 1
ATOM 703 O O . MET A 1 86 ? -6.383 -7.222 22.248 1.00 74.12 86 MET A O 1
ATOM 707 N N . ALA A 1 87 ? -5.658 -5.203 22.918 1.00 78.19 87 ALA A N 1
ATOM 708 C CA . ALA A 1 87 ? -6.918 -4.525 22.650 1.00 78.19 87 ALA A CA 1
ATOM 709 C C . ALA A 1 87 ? -7.316 -4.659 21.167 1.00 78.19 87 ALA A C 1
ATOM 711 O O . ALA A 1 87 ? -6.479 -4.590 20.261 1.00 78.19 87 ALA A O 1
ATOM 712 N N . PHE A 1 88 ? -8.619 -4.792 20.908 1.00 79.50 88 PHE A N 1
ATOM 713 C CA . PHE A 1 88 ? -9.158 -4.976 19.557 1.00 79.50 88 PHE A CA 1
ATOM 714 C C . PHE A 1 88 ? -8.740 -3.859 18.584 1.00 79.50 88 PHE A C 1
ATOM 716 O O . PHE A 1 88 ? -8.402 -4.142 17.432 1.00 79.50 88 PHE A O 1
ATOM 723 N N . ALA A 1 89 ? -8.701 -2.610 19.060 1.00 81.44 89 ALA A N 1
ATOM 724 C CA . ALA A 1 89 ? -8.249 -1.456 18.284 1.00 81.44 89 ALA A CA 1
ATOM 725 C C . ALA A 1 89 ? -6.786 -1.600 17.833 1.00 81.44 89 ALA A C 1
ATOM 727 O O . ALA A 1 89 ? -6.489 -1.430 16.652 1.00 81.44 89 ALA A O 1
ATOM 728 N N . VAL A 1 90 ? -5.888 -2.005 18.740 1.00 82.44 90 VAL A N 1
ATOM 729 C CA . VAL A 1 90 ? -4.460 -2.215 18.444 1.00 82.44 90 VAL A CA 1
ATOM 730 C C . VAL A 1 90 ? -4.295 -3.289 17.375 1.00 82.44 90 VAL A C 1
ATOM 732 O O . VAL A 1 90 ? -3.613 -3.068 16.382 1.00 82.44 90 VAL A O 1
ATOM 735 N N . GLN A 1 91 ? -5.005 -4.412 17.504 1.00 83.12 91 GLN A N 1
ATOM 736 C CA . GLN A 1 91 ? -4.963 -5.485 16.510 1.00 83.12 91 GLN A CA 1
ATOM 737 C C . GLN A 1 91 ? -5.353 -5.002 15.102 1.00 83.12 91 GLN A C 1
ATOM 739 O O . GLN A 1 91 ? -4.765 -5.434 14.108 1.00 83.12 91 GLN A O 1
ATOM 744 N N . LYS A 1 92 ? -6.358 -4.125 15.000 1.00 84.94 92 LYS A N 1
ATOM 745 C CA . LYS A 1 92 ? -6.807 -3.569 13.719 1.00 84.94 92 LYS A CA 1
ATOM 746 C C . LYS A 1 92 ? -5.810 -2.569 13.145 1.00 84.94 92 LYS A C 1
ATOM 748 O O . LYS A 1 92 ? -5.497 -2.663 11.962 1.00 84.94 92 LYS A O 1
ATOM 753 N N . VAL A 1 93 ? -5.255 -1.687 13.976 1.00 86.88 93 VAL A N 1
ATOM 754 C CA . VAL A 1 93 ? -4.198 -0.754 13.561 1.00 86.88 93 VAL A CA 1
ATOM 755 C C . VAL A 1 93 ? -2.974 -1.519 13.055 1.00 86.88 93 VAL A C 1
ATOM 757 O O . VAL A 1 93 ? -2.507 -1.254 11.950 1.00 86.88 93 VAL A O 1
ATOM 760 N N . THR A 1 94 ? -2.510 -2.539 13.783 1.00 84.88 94 THR A N 1
ATOM 761 C CA . THR A 1 94 ? -1.400 -3.396 13.338 1.00 84.88 94 THR A CA 1
ATOM 762 C C . THR A 1 94 ? -1.711 -4.080 12.005 1.00 84.88 94 THR A C 1
ATOM 764 O O . THR A 1 94 ? -0.852 -4.136 11.127 1.00 84.88 94 THR A O 1
ATOM 767 N N . GLN A 1 95 ? -2.945 -4.564 11.812 1.00 85.69 95 GLN A N 1
ATOM 768 C CA . GLN A 1 95 ? -3.371 -5.145 10.537 1.00 85.69 95 GLN A CA 1
ATOM 769 C C . GLN A 1 95 ? -3.275 -4.129 9.384 1.00 85.69 95 GLN A C 1
ATOM 771 O O . GLN A 1 95 ? -2.821 -4.500 8.303 1.00 85.69 95 GLN A O 1
ATOM 776 N N . PHE A 1 96 ? -3.674 -2.870 9.594 1.00 89.19 96 PHE A N 1
ATOM 777 C CA . PHE A 1 96 ? -3.580 -1.829 8.565 1.00 89.19 96 PHE A CA 1
ATOM 778 C C . PHE A 1 96 ? -2.139 -1.448 8.247 1.00 89.19 96 PHE A C 1
ATOM 780 O O . PHE A 1 96 ? -1.807 -1.326 7.073 1.00 89.19 96 PHE A O 1
ATOM 787 N N . VAL A 1 97 ? -1.266 -1.345 9.253 1.00 89.06 97 VAL A N 1
ATOM 788 C CA . VAL A 1 97 ? 0.166 -1.082 9.035 1.00 89.06 97 VAL A CA 1
ATOM 789 C C . VAL A 1 97 ? 0.795 -2.181 8.176 1.00 89.06 97 VAL A C 1
ATOM 791 O O . VAL A 1 97 ? 1.453 -1.884 7.183 1.00 89.06 97 VAL A O 1
ATOM 794 N N . ILE A 1 98 ? 0.540 -3.454 8.496 1.00 87.25 98 ILE A N 1
ATOM 795 C CA . ILE A 1 98 ? 1.048 -4.585 7.701 1.00 87.25 98 ILE A CA 1
ATOM 796 C C . ILE A 1 98 ? 0.505 -4.534 6.267 1.00 87.25 98 ILE A C 1
ATOM 798 O O . ILE A 1 98 ? 1.249 -4.770 5.316 1.00 87.25 98 ILE A O 1
ATOM 802 N N . LEU A 1 99 ? -0.784 -4.222 6.106 1.00 88.69 99 LEU A N 1
ATOM 803 C CA . LEU A 1 99 ? -1.423 -4.121 4.797 1.00 88.69 99 LEU A CA 1
ATOM 804 C C . LEU A 1 99 ? -0.820 -2.991 3.949 1.00 88.69 99 LEU A C 1
ATOM 806 O O . LEU A 1 99 ? -0.530 -3.220 2.779 1.00 88.69 99 LEU A O 1
ATOM 810 N N . LEU A 1 100 ? -0.585 -1.813 4.537 1.00 90.62 100 LEU A N 1
ATOM 811 C CA . LEU A 1 100 ? 0.044 -0.671 3.868 1.00 90.62 100 LEU A CA 1
ATOM 812 C C . LEU A 1 100 ? 1.480 -0.978 3.443 1.00 90.62 100 LEU A C 1
ATOM 814 O O . LEU A 1 100 ? 1.834 -0.707 2.302 1.00 90.62 100 LEU A O 1
ATOM 818 N N . LEU A 1 101 ? 2.287 -1.583 4.321 1.00 89.69 101 LEU A N 1
ATOM 819 C CA . LEU A 1 101 ? 3.670 -1.962 4.005 1.00 89.69 101 LEU A CA 1
ATOM 820 C C . LEU A 1 101 ? 3.740 -2.995 2.876 1.00 89.69 101 LEU A C 1
ATOM 822 O O . LEU A 1 101 ? 4.597 -2.913 1.998 1.00 89.69 101 LEU A O 1
ATOM 826 N N . PHE A 1 102 ? 2.836 -3.976 2.886 1.00 88.19 102 PHE A N 1
ATOM 827 C CA . PHE A 1 102 ? 2.783 -4.982 1.832 1.00 88.19 102 PHE A CA 1
ATOM 828 C C . PHE A 1 102 ? 2.314 -4.382 0.501 1.00 88.19 102 PHE A C 1
ATOM 830 O O . PHE A 1 102 ? 2.902 -4.667 -0.542 1.00 88.19 102 PHE A O 1
ATOM 837 N N . ALA A 1 103 ? 1.284 -3.532 0.535 1.00 90.50 103 ALA A N 1
ATOM 838 C CA . ALA A 1 103 ? 0.772 -2.849 -0.646 1.00 90.50 103 ALA A CA 1
ATOM 839 C C . ALA A 1 103 ? 1.816 -1.902 -1.254 1.00 90.50 103 ALA A C 1
ATOM 841 O O . ALA A 1 103 ? 2.041 -1.962 -2.461 1.00 90.50 103 ALA A O 1
ATOM 842 N N . SER A 1 104 ? 2.500 -1.093 -0.436 1.00 93.50 104 SER A N 1
ATOM 843 C CA . SER A 1 104 ? 3.532 -0.166 -0.913 1.00 93.50 104 SER A CA 1
ATOM 844 C C . SER A 1 104 ? 4.722 -0.904 -1.523 1.00 93.50 104 SER A C 1
ATOM 846 O O . SER A 1 104 ? 5.162 -0.537 -2.608 1.00 93.50 104 SER A O 1
ATOM 848 N N . HIS A 1 105 ? 5.190 -1.991 -0.901 1.00 91.12 105 HIS A N 1
ATOM 849 C CA . HIS A 1 105 ? 6.240 -2.838 -1.467 1.00 91.12 105 HIS A CA 1
ATOM 850 C C . HIS A 1 105 ? 5.816 -3.459 -2.804 1.00 91.12 105 HIS A C 1
ATOM 852 O O . HIS A 1 105 ? 6.567 -3.410 -3.775 1.00 91.12 105 HIS A O 1
ATOM 858 N N . TRP A 1 106 ? 4.605 -4.021 -2.876 1.00 89.81 106 TRP A N 1
ATOM 859 C CA . TRP A 1 106 ? 4.112 -4.649 -4.100 1.00 89.81 106 TRP A CA 1
ATOM 860 C C . TRP A 1 106 ? 3.973 -3.640 -5.245 1.00 89.81 106 TRP A C 1
ATOM 862 O O . TRP A 1 106 ? 4.483 -3.888 -6.337 1.00 89.81 106 TRP A O 1
ATOM 872 N N . MET A 1 107 ? 3.369 -2.478 -4.980 1.00 92.81 107 MET A N 1
ATOM 873 C CA . MET A 1 107 ? 3.259 -1.384 -5.948 1.00 92.81 107 MET A CA 1
ATOM 874 C C . MET A 1 107 ? 4.641 -0.879 -6.385 1.00 92.81 107 MET A C 1
ATOM 876 O O . MET A 1 107 ? 4.871 -0.705 -7.580 1.00 92.81 107 MET A O 1
ATOM 880 N N . ALA A 1 108 ? 5.587 -0.725 -5.453 1.00 92.69 108 ALA A N 1
ATOM 881 C CA . ALA A 1 108 ? 6.960 -0.324 -5.756 1.00 92.69 108 ALA A CA 1
ATOM 882 C C . ALA A 1 108 ? 7.665 -1.334 -6.670 1.00 92.69 108 ALA A C 1
ATOM 884 O O . ALA A 1 108 ? 8.309 -0.951 -7.643 1.00 92.69 108 ALA A O 1
ATOM 885 N N . CYS A 1 109 ? 7.524 -2.633 -6.396 1.00 90.19 109 CYS A N 1
ATOM 886 C CA . CYS A 1 109 ? 8.110 -3.676 -7.232 1.00 90.19 109 CYS A CA 1
ATOM 887 C C . CYS A 1 109 ? 7.507 -3.697 -8.639 1.00 90.19 109 CYS A C 1
ATOM 889 O O . CYS A 1 109 ? 8.253 -3.854 -9.603 1.00 90.19 109 CYS A O 1
ATOM 891 N N . VAL A 1 110 ? 6.188 -3.525 -8.771 1.00 89.69 110 VAL A N 1
ATOM 892 C CA . VAL A 1 110 ? 5.519 -3.446 -10.081 1.00 89.69 110 VAL A CA 1
ATOM 893 C C . VAL A 1 110 ? 5.996 -2.215 -10.857 1.00 89.69 110 VAL A C 1
ATOM 895 O O . VAL A 1 110 ? 6.333 -2.331 -12.037 1.00 89.69 110 VAL A O 1
ATOM 898 N N . TRP A 1 111 ? 6.099 -1.059 -10.199 1.00 92.25 111 TRP A N 1
ATOM 899 C CA . TRP A 1 111 ? 6.546 0.189 -10.821 1.00 92.25 111 TRP A CA 1
ATOM 900 C C . TRP A 1 111 ? 8.015 0.146 -11.265 1.00 92.25 111 TRP A C 1
ATOM 902 O O . TRP A 1 111 ? 8.330 0.425 -12.426 1.00 92.25 111 TRP A O 1
ATOM 912 N N . GLY A 1 112 ? 8.904 -0.302 -10.374 1.00 88.62 112 GLY A N 1
ATOM 913 C CA . GLY A 1 112 ? 10.324 -0.516 -10.660 1.00 88.62 112 GLY A CA 1
ATOM 914 C C . GLY A 1 112 ? 10.552 -1.527 -11.776 1.00 88.62 112 GLY A C 1
ATOM 915 O O . GLY A 1 112 ? 11.339 -1.284 -12.689 1.00 88.62 112 GLY A O 1
ATOM 916 N N . PHE A 1 113 ? 9.815 -2.641 -11.758 1.00 85.25 113 PHE A N 1
ATOM 917 C CA . PHE A 1 113 ? 9.891 -3.641 -12.819 1.00 85.25 113 PHE A CA 1
ATOM 918 C C . PHE A 1 113 ? 9.462 -3.078 -14.175 1.00 85.25 113 PHE A C 1
ATOM 920 O O . PHE A 1 113 ? 10.140 -3.314 -15.172 1.00 85.25 113 PHE A O 1
ATOM 927 N N . THR A 1 114 ? 8.367 -2.317 -14.213 1.00 87.69 114 THR A N 1
ATOM 928 C CA . THR A 1 114 ? 7.852 -1.715 -15.450 1.00 87.69 114 THR A CA 1
ATOM 929 C C . THR A 1 114 ? 8.891 -0.782 -16.074 1.00 87.69 114 THR A C 1
ATOM 931 O O . THR A 1 114 ? 9.209 -0.925 -17.254 1.00 87.69 114 THR A O 1
ATOM 934 N N . GLY A 1 115 ? 9.510 0.083 -15.264 1.00 85.56 115 GLY A N 1
ATOM 935 C CA . GLY A 1 115 ? 10.565 0.989 -15.724 1.00 85.56 115 GLY A CA 1
ATOM 936 C C . GLY A 1 115 ? 11.809 0.263 -16.247 1.00 85.56 115 GLY A C 1
ATOM 937 O O . GLY A 1 115 ? 12.296 0.569 -17.332 1.00 85.56 115 GLY A O 1
ATOM 938 N N . LEU A 1 116 ? 12.282 -0.762 -15.530 1.00 81.50 116 LEU A N 1
ATOM 939 C CA . LEU A 1 116 ? 13.468 -1.546 -15.916 1.00 81.50 116 LEU A CA 1
ATOM 940 C C . LEU A 1 116 ? 13.245 -2.485 -17.116 1.00 81.50 116 LEU A C 1
ATOM 942 O O . LEU A 1 116 ? 14.208 -2.968 -17.713 1.00 81.50 116 LEU A O 1
ATOM 946 N N . MET A 1 117 ? 11.994 -2.812 -17.442 1.00 79.19 117 MET A N 1
ATOM 947 C CA . MET A 1 117 ? 11.654 -3.696 -18.564 1.00 79.19 117 MET A CA 1
ATOM 948 C C . MET A 1 117 ? 11.346 -2.942 -19.850 1.00 79.19 117 MET A C 1
ATOM 950 O O . MET A 1 117 ? 11.676 -3.425 -20.941 1.00 79.19 117 MET A O 1
ATOM 954 N N . LEU A 1 118 ? 10.675 -1.797 -19.731 1.00 78.94 118 LEU A N 1
ATOM 955 C CA . LEU A 1 118 ? 10.311 -0.955 -20.866 1.00 78.94 118 LEU A CA 1
ATOM 956 C C . LEU A 1 118 ? 11.439 0.002 -21.257 1.00 78.94 118 LEU A C 1
ATOM 958 O O . LEU A 1 118 ? 11.556 0.324 -22.437 1.00 78.94 118 LEU A O 1
ATOM 962 N N . GLY A 1 119 ? 12.273 0.408 -20.295 1.00 74.69 119 GLY A N 1
ATOM 963 C CA . GLY A 1 119 ? 13.417 1.284 -20.522 1.00 74.69 119 GLY A CA 1
ATOM 964 C C . GLY A 1 119 ? 14.575 0.638 -21.283 1.00 74.69 119 GLY A C 1
ATOM 965 O O . GLY A 1 119 ? 14.645 -0.585 -21.450 1.00 74.69 119 GLY A O 1
ATOM 966 N N . GLU A 1 120 ? 15.503 1.484 -21.729 1.00 74.25 120 GLU A N 1
ATOM 967 C CA . GLU A 1 120 ? 16.826 1.062 -22.191 1.00 74.25 120 GLU A CA 1
ATOM 968 C C . GLU A 1 120 ? 17.658 0.467 -21.049 1.00 74.25 120 GLU A C 1
ATOM 970 O O . GLU A 1 120 ? 17.503 0.820 -19.878 1.00 74.25 120 GLU A O 1
ATOM 975 N N . ASP A 1 121 ? 18.568 -0.439 -21.405 1.00 74.69 121 ASP A N 1
ATOM 976 C CA . ASP A 1 121 ? 19.583 -0.924 -20.480 1.00 74.69 121 ASP A CA 1
ATOM 977 C C . ASP A 1 121 ? 20.593 0.211 -20.233 1.00 74.69 121 ASP A C 1
ATOM 979 O O . ASP A 1 121 ? 21.436 0.513 -21.071 1.00 74.69 121 ASP A O 1
ATOM 983 N N . LEU A 1 122 ? 20.455 0.881 -19.084 1.00 75.94 122 LEU A N 1
ATOM 984 C CA . LEU A 1 122 ? 21.291 2.019 -18.663 1.00 75.94 122 LEU A CA 1
ATOM 985 C C . LEU A 1 122 ? 22.651 1.597 -18.084 1.00 75.94 122 LEU A C 1
ATOM 987 O O . LEU A 1 122 ? 23.478 2.449 -17.761 1.00 75.94 122 LEU A O 1
ATOM 991 N N . CYS A 1 123 ? 22.857 0.295 -17.892 1.00 7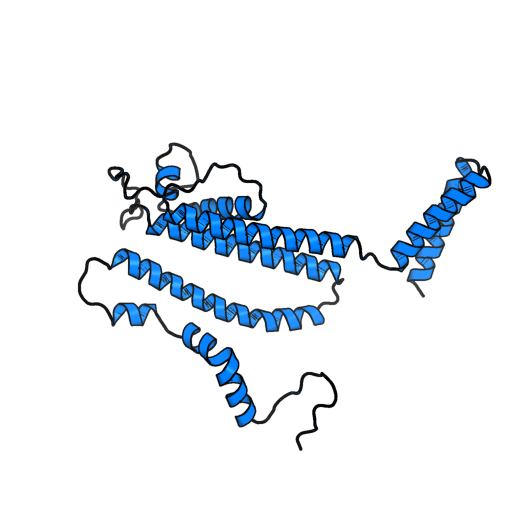8.00 123 CYS A N 1
ATOM 992 C CA . CYS A 1 123 ? 23.978 -0.258 -17.146 1.00 78.00 123 CYS A CA 1
ATOM 993 C C . CYS A 1 123 ? 24.618 -1.397 -17.923 1.00 78.00 123 CYS A C 1
ATOM 995 O O . CYS A 1 123 ? 23.911 -2.297 -18.381 1.00 78.00 123 CYS A O 1
ATOM 997 N N . ASP A 1 124 ? 25.943 -1.361 -18.026 1.00 75.19 124 ASP A N 1
ATOM 998 C CA . ASP A 1 124 ? 26.725 -2.464 -18.583 1.00 75.19 124 ASP A CA 1
ATOM 999 C C . ASP A 1 124 ? 26.783 -3.652 -17.601 1.00 75.19 124 ASP A C 1
ATOM 1001 O O . ASP A 1 124 ? 26.458 -3.520 -16.417 1.00 75.19 124 ASP A O 1
ATOM 1005 N N . ASP A 1 125 ? 27.271 -4.806 -18.058 1.00 73.56 125 ASP A N 1
ATOM 1006 C CA . ASP A 1 125 ? 27.471 -6.019 -17.251 1.00 73.56 125 ASP A CA 1
ATOM 1007 C C . ASP A 1 125 ? 28.388 -5.787 -16.030 1.00 73.56 125 ASP A C 1
ATOM 1009 O O . ASP A 1 125 ? 28.354 -6.549 -15.061 1.00 73.56 125 ASP A O 1
ATOM 1013 N N . ARG A 1 126 ? 29.186 -4.710 -16.047 1.00 74.19 126 ARG A N 1
ATOM 1014 C CA . ARG A 1 126 ? 30.054 -4.266 -14.941 1.00 74.19 126 ARG A CA 1
ATOM 1015 C C . ARG A 1 126 ? 29.360 -3.345 -13.930 1.00 74.19 126 ARG A C 1
ATOM 1017 O O . ARG A 1 126 ? 29.968 -2.996 -12.923 1.00 74.19 126 ARG A O 1
ATOM 1024 N N . GLY A 1 127 ? 28.106 -2.960 -14.175 1.00 71.69 127 GLY A N 1
ATOM 1025 C CA . GLY A 1 127 ? 27.341 -2.049 -13.319 1.00 71.69 127 GLY A CA 1
ATOM 1026 C C . GLY A 1 127 ? 27.692 -0.570 -13.494 1.00 71.69 127 GLY A C 1
ATOM 1027 O O . GLY A 1 127 ? 27.300 0.248 -12.662 1.00 71.69 127 GLY A O 1
ATOM 1028 N N . GLU A 1 128 ? 28.414 -0.218 -14.557 1.00 76.75 128 GLU A N 1
ATOM 1029 C CA . GLU A 1 128 ? 28.713 1.172 -14.897 1.00 76.75 128 GLU A CA 1
ATOM 1030 C C . GLU A 1 128 ? 27.608 1.781 -15.760 1.00 76.75 128 GLU A C 1
ATOM 1032 O O . GLU A 1 128 ? 26.996 1.105 -16.591 1.00 76.75 128 GLU A O 1
ATOM 1037 N N . PHE A 1 129 ? 27.357 3.072 -15.546 1.00 76.88 129 PHE A N 1
ATOM 1038 C CA . PHE A 1 129 ? 26.353 3.826 -16.284 1.00 76.88 129 PHE A CA 1
ATOM 1039 C C . PHE A 1 129 ? 26.820 4.077 -17.718 1.00 76.88 129 PHE A C 1
ATOM 1041 O O . PHE A 1 129 ? 27.820 4.760 -17.946 1.00 76.88 129 PHE A O 1
ATOM 1048 N N . VAL A 1 130 ? 26.060 3.575 -18.687 1.00 75.06 130 VAL A N 1
ATOM 1049 C CA . VAL A 1 130 ? 26.325 3.793 -20.110 1.00 75.06 130 VAL A CA 1
ATOM 1050 C C . VAL A 1 130 ? 25.347 4.838 -20.633 1.00 75.06 130 VAL A C 1
ATOM 1052 O O . VAL A 1 130 ? 24.130 4.652 -20.593 1.00 75.06 130 VAL A O 1
ATOM 1055 N N . ARG A 1 131 ? 25.873 5.956 -21.149 1.00 65.25 131 ARG A N 1
ATOM 1056 C CA . ARG A 1 131 ? 25.061 6.942 -21.878 1.00 65.25 131 ARG A CA 1
ATOM 1057 C C . ARG A 1 131 ? 24.692 6.370 -23.244 1.00 65.25 131 ARG A C 1
ATOM 1059 O O . ARG A 1 131 ? 25.490 6.431 -24.174 1.00 65.25 131 ARG A O 1
ATOM 1066 N N . THR A 1 132 ? 23.475 5.856 -23.359 1.00 63.94 132 THR A N 1
ATOM 1067 C CA . THR A 1 132 ? 22.886 5.454 -24.643 1.00 63.94 132 THR A CA 1
ATOM 1068 C C . THR A 1 132 ? 22.220 6.648 -25.335 1.00 63.94 132 THR A C 1
ATOM 1070 O O . THR A 1 132 ? 21.732 7.573 -24.682 1.00 63.94 132 THR A O 1
ATOM 1073 N N . SER A 1 133 ? 22.236 6.659 -26.673 1.00 59.03 133 SER A N 1
ATOM 1074 C CA . SER A 1 133 ? 21.489 7.617 -27.492 1.00 59.03 133 SER A CA 1
ATOM 1075 C C . SER A 1 133 ? 19.993 7.465 -27.221 1.00 59.03 133 SER A C 1
ATOM 1077 O O . SER A 1 133 ? 19.414 6.444 -27.587 1.00 59.03 133 SER A O 1
ATOM 1079 N N . THR A 1 134 ? 19.377 8.468 -26.598 1.00 62.97 134 THR A N 1
ATOM 1080 C CA . THR A 1 134 ? 17.966 8.462 -26.200 1.00 62.97 134 THR A CA 1
ATOM 1081 C C . THR A 1 134 ? 17.057 8.307 -27.417 1.00 62.97 134 THR A C 1
ATOM 1083 O O . THR A 1 134 ? 16.708 9.280 -28.088 1.00 62.97 134 THR A O 1
ATOM 1086 N N . SER A 1 135 ? 16.653 7.073 -27.711 1.00 65.00 135 SER A N 1
ATOM 1087 C CA . SER A 1 135 ? 15.565 6.818 -28.645 1.00 65.00 135 SER A CA 1
ATOM 1088 C C . SER A 1 135 ? 14.244 7.108 -27.930 1.00 65.00 135 SER A C 1
ATOM 1090 O O . SER A 1 135 ? 13.976 6.563 -26.859 1.00 65.00 135 SER A O 1
ATOM 1092 N N . LEU A 1 136 ? 13.402 7.977 -28.504 1.00 67.75 136 LEU A N 1
ATOM 1093 C CA . LEU A 1 136 ? 12.094 8.324 -27.922 1.00 67.75 136 LEU A CA 1
ATOM 1094 C C . LEU A 1 136 ? 11.227 7.071 -27.684 1.00 67.75 136 LEU A C 1
ATOM 1096 O O . LEU A 1 136 ? 10.401 7.034 -26.780 1.00 67.75 136 LEU A O 1
ATOM 1100 N N . GLU A 1 137 ? 11.459 6.015 -28.465 1.00 68.38 137 GLU A N 1
ATOM 1101 C CA . GLU A 1 137 ? 10.757 4.736 -28.382 1.00 68.38 137 GLU A CA 1
ATOM 1102 C C . GLU A 1 137 ? 11.181 3.837 -27.214 1.00 68.38 137 GLU A C 1
ATOM 1104 O O . GLU A 1 137 ? 10.503 2.838 -26.969 1.00 68.38 137 GLU A O 1
ATOM 1109 N N . ARG A 1 138 ? 12.271 4.127 -26.490 1.00 69.38 138 ARG A N 1
ATOM 1110 C CA . ARG A 1 138 ? 12.753 3.290 -25.369 1.00 69.38 138 ARG A CA 1
ATOM 1111 C C . ARG A 1 138 ? 12.956 4.055 -24.061 1.00 69.38 138 ARG A C 1
ATOM 1113 O O . ARG A 1 138 ? 13.536 3.527 -23.110 1.00 69.38 138 ARG A O 1
ATOM 1120 N N . THR A 1 139 ? 12.428 5.270 -23.970 1.00 81.50 139 THR A N 1
ATOM 1121 C CA . THR A 1 139 ? 12.395 6.018 -22.714 1.00 81.50 139 THR A CA 1
ATOM 1122 C C . THR A 1 139 ? 11.318 5.462 -21.778 1.00 81.50 139 THR A C 1
ATOM 1124 O O . THR A 1 139 ? 10.192 5.179 -22.177 1.00 81.50 139 THR A O 1
ATOM 1127 N N . SER A 1 140 ? 11.689 5.270 -20.517 1.00 87.81 140 SER A N 1
ATOM 1128 C CA . SER A 1 140 ? 10.835 4.936 -19.372 1.00 87.81 140 SER A CA 1
ATOM 1129 C C . SER A 1 140 ? 10.946 6.010 -18.289 1.00 87.81 140 SER A C 1
ATOM 1131 O O . SER A 1 140 ? 11.865 6.840 -18.320 1.00 87.81 140 SER A O 1
ATOM 1133 N N . TRP A 1 141 ? 10.088 5.946 -17.270 1.00 88.12 141 TRP A N 1
ATOM 1134 C CA . TRP A 1 141 ? 10.188 6.823 -16.099 1.00 88.12 141 TRP A CA 1
ATOM 1135 C C . TRP A 1 141 ? 11.581 6.774 -15.450 1.00 88.12 141 TRP A C 1
ATOM 1137 O O . TRP A 1 141 ? 12.094 7.808 -15.031 1.00 88.12 141 TRP A O 1
ATOM 1147 N N . VAL A 1 142 ? 12.227 5.598 -15.427 1.00 86.19 142 VAL A N 1
ATOM 1148 C CA . VAL A 1 142 ? 13.588 5.407 -14.896 1.00 86.19 142 VAL A CA 1
ATOM 1149 C C . VAL A 1 142 ? 14.580 6.202 -15.736 1.00 86.19 142 VAL A C 1
ATOM 1151 O O . VAL A 1 142 ? 15.328 7.017 -15.205 1.00 86.19 142 VAL A O 1
ATOM 1154 N N . THR A 1 143 ? 14.558 6.029 -17.060 1.00 82.12 143 THR A N 1
ATOM 1155 C CA . THR A 1 143 ? 15.483 6.751 -17.949 1.00 82.12 143 THR A CA 1
ATOM 1156 C C . THR A 1 143 ? 15.304 8.265 -17.840 1.00 82.12 143 THR A C 1
ATOM 1158 O O . THR A 1 143 ? 16.293 8.985 -17.758 1.00 82.12 143 THR A O 1
ATOM 1161 N N . THR A 1 144 ? 14.060 8.749 -17.760 1.00 83.12 144 THR A N 1
ATOM 1162 C CA . THR A 1 144 ? 13.755 10.181 -17.653 1.00 83.12 144 THR A CA 1
ATOM 1163 C C . THR A 1 144 ? 14.174 10.742 -16.302 1.00 83.12 144 THR A C 1
ATOM 1165 O O . THR A 1 144 ? 14.711 11.844 -16.245 1.00 83.12 144 THR A O 1
ATOM 1168 N N . LEU A 1 145 ? 13.994 9.982 -15.220 1.00 82.81 145 LEU A N 1
ATOM 1169 C CA . LEU A 1 145 ? 14.413 10.394 -13.885 1.00 82.81 145 LEU A CA 1
ATOM 1170 C C . LEU A 1 145 ? 15.940 10.553 -13.797 1.00 82.81 145 LEU A C 1
ATOM 1172 O O . LEU A 1 145 ? 16.421 11.555 -13.276 1.00 82.81 145 LEU A O 1
ATOM 1176 N N . PHE A 1 146 ? 16.702 9.602 -14.349 1.00 77.88 146 PHE A N 1
ATOM 1177 C CA . PHE A 1 146 ? 18.168 9.606 -14.270 1.00 77.88 146 PHE A CA 1
ATOM 1178 C C . PHE A 1 146 ? 18.852 10.509 -15.309 1.00 77.88 146 PHE A C 1
ATOM 1180 O O . PHE A 1 146 ? 19.920 11.051 -15.033 1.00 77.88 146 PHE A O 1
ATOM 1187 N N . LEU A 1 147 ? 18.254 10.711 -16.487 1.00 76.38 147 LEU A N 1
ATOM 1188 C CA . LEU A 1 147 ? 18.778 11.623 -17.515 1.00 76.38 147 LEU A CA 1
ATOM 1189 C C . LEU A 1 147 ? 18.265 13.064 -17.354 1.00 76.38 147 LEU A C 1
ATOM 1191 O O . LEU A 1 147 ? 18.861 13.987 -17.904 1.00 76.38 147 LEU A O 1
ATOM 1195 N N . GLY A 1 148 ? 17.191 13.270 -16.587 1.00 68.31 148 GLY A N 1
ATOM 1196 C CA . GLY A 1 148 ? 16.518 14.557 -16.380 1.00 68.31 148 GLY A CA 1
ATOM 1197 C C . GLY A 1 148 ? 17.220 15.532 -15.428 1.00 68.31 148 GLY A C 1
ATOM 1198 O O . GLY A 1 148 ? 16.639 16.555 -15.074 1.00 68.31 148 GLY A O 1
ATOM 1199 N N . GLY A 1 149 ? 18.454 15.242 -15.001 1.00 58.88 149 GLY A N 1
ATOM 1200 C CA . GLY A 1 149 ? 19.318 16.210 -14.316 1.00 58.88 149 GLY A CA 1
ATOM 1201 C C . GLY A 1 149 ? 19.015 16.467 -12.835 1.00 58.88 149 GLY A C 1
ATOM 1202 O O . GLY A 1 149 ? 19.540 17.430 -12.281 1.00 58.88 149 GLY A O 1
ATOM 1203 N N . LYS A 1 150 ? 18.209 15.630 -12.169 1.00 56.47 150 LYS A N 1
ATOM 1204 C CA . LYS A 1 150 ? 18.029 15.692 -10.709 1.00 56.47 150 LYS A CA 1
ATOM 1205 C C . LYS A 1 150 ? 18.814 14.582 -10.015 1.00 56.47 150 LYS A C 1
ATOM 1207 O O . LYS A 1 150 ? 18.801 13.431 -10.436 1.00 56.47 150 LYS A O 1
ATOM 1212 N N . THR A 1 151 ? 19.481 14.945 -8.923 1.00 53.22 151 THR A N 1
ATOM 1213 C CA . THR A 1 151 ? 20.217 14.064 -8.004 1.00 53.22 151 THR A CA 1
ATOM 1214 C C . THR A 1 151 ? 19.252 13.199 -7.183 1.00 53.22 151 THR A C 1
ATOM 1216 O O . THR A 1 151 ? 19.115 13.364 -5.973 1.00 53.22 151 THR A O 1
ATOM 1219 N N . THR A 1 152 ? 18.520 12.314 -7.850 1.00 54.00 152 THR A N 1
ATOM 1220 C CA . THR A 1 152 ? 17.756 11.223 -7.230 1.00 54.00 152 THR A CA 1
ATOM 1221 C C . THR A 1 152 ? 18.589 9.933 -7.273 1.00 54.00 152 THR A C 1
ATOM 1223 O O . THR A 1 152 ? 19.471 9.818 -8.123 1.00 54.00 152 THR A O 1
ATOM 1226 N N . PRO A 1 153 ? 18.390 9.014 -6.312 1.00 59.59 153 PRO A N 1
ATOM 1227 C CA . PRO A 1 153 ? 19.454 8.362 -5.548 1.00 59.59 153 PRO A CA 1
ATOM 1228 C C . PRO A 1 153 ? 20.410 7.539 -6.420 1.00 59.59 153 PRO A C 1
ATOM 1230 O O . PRO A 1 153 ? 19.977 6.855 -7.339 1.00 59.59 153 PRO A O 1
ATOM 1233 N N . ASP A 1 154 ? 21.703 7.632 -6.112 1.00 64.19 154 ASP A N 1
ATOM 1234 C CA . ASP A 1 154 ? 22.804 6.727 -6.464 1.00 64.19 154 ASP A CA 1
ATOM 1235 C C . ASP A 1 154 ? 22.586 5.787 -7.659 1.00 64.19 154 ASP A C 1
ATOM 1237 O O . ASP A 1 154 ? 22.264 4.628 -7.450 1.00 64.19 154 ASP A O 1
ATOM 1241 N N . SER A 1 155 ? 22.865 6.250 -8.883 1.00 72.88 155 SER A N 1
ATOM 1242 C CA . SER A 1 155 ? 22.966 5.461 -10.130 1.00 72.88 155 SER A CA 1
ATOM 1243 C C . SER A 1 155 ? 21.769 4.539 -10.482 1.00 72.88 155 SER A C 1
ATOM 1245 O O . SER A 1 155 ? 21.342 3.699 -9.689 1.00 72.88 155 SER A O 1
ATOM 1247 N N . PRO A 1 156 ? 21.295 4.524 -11.744 1.00 76.88 156 PRO A N 1
ATOM 1248 C CA . PRO A 1 156 ? 20.304 3.529 -12.183 1.00 76.88 156 PRO A CA 1
ATOM 1249 C C . PRO A 1 156 ? 20.791 2.077 -12.024 1.00 76.88 156 PRO A C 1
ATOM 1251 O O . PRO A 1 156 ? 19.985 1.147 -12.058 1.00 76.88 156 PRO A O 1
ATOM 1254 N N . CYS A 1 157 ? 22.101 1.877 -11.844 1.00 78.56 157 CYS A N 1
ATOM 1255 C CA . CYS A 1 157 ? 22.732 0.568 -11.720 1.00 78.56 157 CYS A CA 1
ATOM 1256 C C . CYS A 1 157 ? 22.689 -0.003 -10.304 1.00 78.56 157 CYS A C 1
ATOM 1258 O O . CYS A 1 157 ? 22.926 -1.199 -10.134 1.00 78.56 157 CYS A O 1
ATOM 1260 N N . ASN A 1 158 ? 22.348 0.802 -9.293 1.00 83.06 158 ASN A N 1
ATOM 1261 C CA . ASN A 1 158 ? 22.114 0.302 -7.947 1.00 83.06 158 ASN A CA 1
ATOM 1262 C C . ASN A 1 158 ? 20.644 -0.144 -7.799 1.00 83.06 158 ASN A C 1
ATOM 1264 O O . ASN A 1 158 ? 19.740 0.699 -7.780 1.00 83.06 158 ASN A O 1
ATOM 1268 N N . PRO A 1 159 ? 20.359 -1.449 -7.616 1.00 81.69 159 PRO A N 1
ATOM 1269 C CA . PRO A 1 159 ? 18.984 -1.932 -7.490 1.00 81.69 159 PRO A CA 1
ATOM 1270 C C . PRO A 1 159 ? 18.240 -1.325 -6.296 1.00 81.69 159 PRO A C 1
ATOM 1272 O O . PRO A 1 159 ? 17.022 -1.156 -6.346 1.00 81.69 159 PRO A O 1
ATOM 1275 N N . PHE A 1 160 ? 18.963 -0.995 -5.220 1.00 85.12 160 PHE A N 1
ATOM 1276 C CA . PHE A 1 160 ? 18.373 -0.378 -4.037 1.00 85.12 160 PHE A CA 1
ATOM 1277 C C . PHE A 1 160 ? 17.888 1.044 -4.322 1.00 85.12 160 PHE A C 1
ATOM 1279 O O . PHE A 1 160 ? 16.809 1.417 -3.868 1.00 85.12 160 PHE A O 1
ATOM 1286 N N . ALA A 1 161 ? 18.635 1.813 -5.112 1.00 85.69 161 ALA A N 1
ATOM 1287 C CA . ALA A 1 161 ? 18.276 3.182 -5.456 1.00 85.69 161 ALA A CA 1
ATOM 1288 C C . ALA A 1 161 ? 16.997 3.238 -6.305 1.00 85.69 161 ALA A C 1
ATOM 1290 O O . ALA A 1 161 ? 16.059 3.972 -5.984 1.00 85.69 161 ALA A O 1
ATOM 1291 N N . VAL A 1 162 ? 16.904 2.375 -7.324 1.00 85.56 162 VAL A N 1
ATOM 1292 C CA . VAL A 1 162 ? 15.690 2.232 -8.146 1.00 85.56 162 VAL A CA 1
ATOM 1293 C C . VAL A 1 162 ? 14.503 1.772 -7.296 1.00 85.56 162 VAL A C 1
ATOM 1295 O O . VAL A 1 162 ? 13.390 2.282 -7.448 1.00 85.56 162 VAL A O 1
ATOM 1298 N N . TYR A 1 163 ? 14.724 0.840 -6.364 1.00 88.94 163 TYR A N 1
ATOM 1299 C CA . TYR A 1 163 ? 13.689 0.399 -5.430 1.00 88.94 163 TYR A CA 1
ATOM 1300 C C . TYR A 1 163 ? 13.226 1.528 -4.501 1.00 88.94 163 TYR A C 1
ATOM 1302 O O . TYR A 1 163 ? 12.023 1.703 -4.332 1.00 88.94 163 TYR A O 1
ATOM 1310 N N . ALA A 1 164 ? 14.141 2.320 -3.940 1.00 90.62 164 ALA A N 1
ATOM 1311 C CA . ALA A 1 164 ? 13.813 3.446 -3.068 1.00 90.62 164 ALA A CA 1
ATOM 1312 C C . ALA A 1 164 ? 12.980 4.509 -3.805 1.00 90.62 164 ALA A C 1
ATOM 1314 O O . ALA A 1 164 ? 11.955 4.945 -3.282 1.00 90.62 164 ALA A O 1
ATOM 1315 N N . ALA A 1 165 ? 13.349 4.852 -5.045 1.00 90.12 165 ALA A N 1
ATOM 1316 C CA . ALA A 1 165 ? 12.563 5.749 -5.898 1.00 90.12 165 ALA A CA 1
ATOM 1317 C C . ALA A 1 165 ? 11.175 5.166 -6.227 1.00 90.12 165 ALA A C 1
ATOM 1319 O O . ALA A 1 165 ? 10.161 5.860 -6.163 1.00 90.12 165 ALA A O 1
ATOM 1320 N N . SER A 1 166 ? 11.102 3.862 -6.505 1.00 92.62 166 SER A N 1
ATOM 1321 C CA . SER A 1 166 ? 9.826 3.184 -6.765 1.00 92.62 166 SER A CA 1
ATOM 1322 C C . SER A 1 166 ? 8.932 3.124 -5.521 1.00 92.62 166 SER A C 1
ATOM 1324 O O . SER A 1 166 ? 7.715 3.257 -5.625 1.00 92.62 166 SER A O 1
ATOM 1326 N N . LEU A 1 167 ? 9.521 2.946 -4.335 1.00 93.31 167 LEU A N 1
ATOM 1327 C CA . LEU A 1 167 ? 8.814 2.951 -3.055 1.00 93.31 167 LEU A CA 1
ATOM 1328 C C . LEU A 1 167 ? 8.323 4.350 -2.689 1.00 93.31 167 LEU A C 1
ATOM 1330 O O . LEU A 1 167 ? 7.215 4.477 -2.168 1.00 93.31 167 LEU A O 1
ATOM 1334 N N . HIS A 1 168 ? 9.102 5.387 -3.002 1.00 92.62 168 HIS A N 1
ATOM 1335 C CA . HIS A 1 168 ? 8.669 6.776 -2.900 1.00 92.62 168 HIS A CA 1
ATOM 1336 C C . HIS A 1 168 ? 7.412 7.010 -3.751 1.00 92.62 168 HIS A C 1
ATOM 1338 O O . HIS A 1 168 ? 6.379 7.417 -3.216 1.00 92.62 168 HIS A O 1
ATOM 1344 N N . TRP A 1 169 ? 7.450 6.632 -5.035 1.00 94.12 169 TRP A N 1
ATOM 1345 C CA . TRP A 1 169 ? 6.293 6.712 -5.935 1.00 94.12 169 TRP A CA 1
ATOM 1346 C C . TRP A 1 169 ? 5.075 5.932 -5.420 1.00 94.12 169 TRP A C 1
ATOM 1348 O O . TRP A 1 169 ? 3.962 6.464 -5.362 1.00 94.12 169 TRP A O 1
ATOM 1358 N N . ALA A 1 170 ? 5.280 4.687 -4.985 1.00 95.25 170 ALA A N 1
ATOM 1359 C CA . ALA A 1 170 ? 4.210 3.844 -4.465 1.00 95.25 170 ALA A CA 1
ATOM 1360 C C . ALA A 1 170 ? 3.583 4.431 -3.196 1.00 95.25 170 ALA A C 1
ATOM 1362 O O . ALA A 1 170 ? 2.363 4.421 -3.051 1.00 95.25 170 ALA A O 1
ATOM 1363 N N . THR A 1 171 ? 4.406 4.976 -2.296 1.00 93.75 171 THR A N 1
ATOM 1364 C CA . THR A 1 171 ? 3.939 5.608 -1.059 1.00 93.75 171 THR A CA 1
ATOM 1365 C C . THR A 1 171 ? 3.110 6.842 -1.375 1.00 93.75 171 THR A C 1
ATOM 1367 O O . THR A 1 171 ? 1.988 6.922 -0.894 1.00 93.75 171 THR A O 1
ATOM 1370 N N . MET A 1 172 ? 3.592 7.747 -2.234 1.00 93.94 172 MET A N 1
ATOM 1371 C CA . MET A 1 172 ? 2.828 8.931 -2.650 1.00 93.94 172 MET A CA 1
ATOM 1372 C C . MET A 1 172 ? 1.494 8.578 -3.307 1.00 93.94 172 MET A C 1
ATOM 1374 O O . MET A 1 172 ? 0.494 9.248 -3.057 1.00 93.94 172 MET A O 1
ATOM 1378 N N . THR A 1 173 ? 1.484 7.538 -4.143 1.00 94.06 173 THR A N 1
ATOM 1379 C CA . THR A 1 173 ? 0.271 7.052 -4.812 1.00 94.06 173 THR A CA 1
ATOM 1380 C C . THR A 1 173 ? -0.722 6.489 -3.798 1.00 94.06 173 THR A C 1
ATOM 1382 O O . THR A 1 173 ? -1.912 6.781 -3.864 1.00 94.06 173 THR A O 1
ATOM 1385 N N . LEU A 1 174 ? -0.235 5.711 -2.828 1.00 93.06 174 LEU A N 1
ATOM 1386 C CA . LEU A 1 174 ? -1.065 5.070 -1.811 1.00 93.06 174 LEU A CA 1
ATOM 1387 C C . LEU A 1 174 ? -1.617 6.067 -0.782 1.00 93.06 174 LEU A C 1
ATOM 1389 O O . LEU A 1 174 ? -2.746 5.910 -0.327 1.00 93.06 174 LEU A O 1
ATOM 1393 N N . THR A 1 175 ? -0.837 7.086 -0.418 1.00 90.75 175 THR A N 1
ATOM 1394 C CA . THR A 1 175 ? -1.235 8.131 0.539 1.00 90.75 175 THR A CA 1
ATOM 1395 C C . THR A 1 175 ? -1.887 9.339 -0.122 1.00 90.75 175 THR A C 1
ATOM 1397 O O . THR A 1 175 ? -2.244 10.289 0.572 1.00 90.75 175 THR A O 1
ATOM 1400 N N . SER A 1 176 ? -2.067 9.321 -1.446 1.00 90.19 176 SER A N 1
ATOM 1401 C CA . SER A 1 176 ? -2.643 10.418 -2.236 1.00 90.19 176 SER A CA 1
ATOM 1402 C C . SER A 1 176 ? -1.911 11.768 -2.108 1.00 90.19 176 SER A C 1
ATOM 1404 O O . SER A 1 176 ? -2.525 12.813 -2.290 1.00 90.19 176 SER A O 1
ATOM 1406 N N . ILE A 1 177 ? -0.602 11.766 -1.808 1.00 92.88 177 ILE A N 1
ATOM 1407 C CA . ILE A 1 177 ? 0.212 12.997 -1.718 1.00 92.88 177 ILE A CA 1
ATOM 1408 C C . ILE A 1 177 ? 0.561 13.531 -3.115 1.00 92.88 177 ILE A C 1
ATOM 1410 O O . ILE A 1 177 ? 0.339 14.702 -3.396 1.00 92.88 177 ILE A O 1
ATOM 1414 N N . GLY A 1 178 ? 1.104 12.671 -3.984 1.00 87.38 178 GLY A N 1
ATOM 1415 C CA . GLY A 1 178 ? 1.345 12.964 -5.403 1.00 87.38 178 GLY A CA 1
ATOM 1416 C C . GLY A 1 178 ? 2.210 14.195 -5.720 1.00 87.38 178 GLY A C 1
ATOM 1417 O O . GLY A 1 178 ? 1.736 15.090 -6.410 1.00 87.38 178 GLY A O 1
ATOM 1418 N N . TYR A 1 179 ? 3.488 14.232 -5.310 1.00 87.31 179 TYR A N 1
ATOM 1419 C CA . TYR A 1 179 ? 4.393 15.354 -5.637 1.00 87.31 179 TYR A CA 1
ATOM 1420 C C . TYR A 1 179 ? 4.659 15.544 -7.144 1.00 87.31 179 TYR A C 1
ATOM 1422 O O . TYR A 1 179 ? 5.061 16.629 -7.558 1.00 87.31 179 TYR A O 1
ATOM 1430 N N . GLY A 1 180 ? 4.435 14.510 -7.965 1.00 85.62 180 GLY A N 1
ATOM 1431 C CA . GLY A 1 180 ? 4.560 14.585 -9.427 1.00 85.62 180 GLY A CA 1
ATOM 1432 C C . GLY A 1 180 ? 6.002 14.599 -9.950 1.00 85.62 180 GLY A C 1
ATOM 1433 O O . GLY A 1 180 ? 6.234 14.912 -11.112 1.00 85.62 180 GLY A O 1
ATOM 1434 N N . ASP A 1 181 ? 6.974 14.257 -9.110 1.00 86.31 181 ASP A N 1
ATOM 1435 C CA . ASP A 1 181 ? 8.397 14.147 -9.444 1.00 86.31 181 ASP A CA 1
ATOM 1436 C C . ASP A 1 181 ? 8.732 12.887 -10.259 1.00 86.31 181 ASP A C 1
ATOM 1438 O O . ASP A 1 181 ? 9.655 12.905 -11.072 1.00 86.31 181 ASP A O 1
ATOM 1442 N N . ILE A 1 182 ? 7.964 11.811 -10.074 1.00 89.75 182 ILE A N 1
ATOM 1443 C CA . ILE A 1 182 ? 8.048 10.576 -10.860 1.00 89.75 182 ILE A CA 1
ATOM 1444 C C . ILE A 1 182 ? 6.730 10.398 -11.615 1.00 89.75 182 ILE A C 1
ATOM 1446 O O . ILE A 1 182 ? 5.696 10.099 -11.014 1.00 89.75 182 ILE A O 1
ATOM 1450 N N . ALA A 1 183 ? 6.777 10.565 -12.936 1.00 89.62 183 ALA A N 1
ATOM 1451 C CA . ALA A 1 183 ? 5.615 10.483 -13.814 1.00 89.62 183 ALA A CA 1
ATOM 1452 C C . ALA A 1 183 ? 5.776 9.371 -14.869 1.00 89.62 183 ALA A C 1
ATOM 1454 O O . ALA A 1 183 ? 6.900 9.110 -15.309 1.00 89.62 183 ALA A O 1
ATOM 1455 N N . PRO A 1 184 ? 4.673 8.718 -15.287 1.00 91.75 184 PRO A N 1
ATOM 1456 C CA . PRO A 1 184 ? 4.686 7.838 -16.450 1.00 91.75 184 PRO A CA 1
ATOM 1457 C C . PRO A 1 184 ? 5.062 8.629 -17.707 1.00 91.75 184 PRO A C 1
ATOM 1459 O O . PRO A 1 184 ? 4.607 9.753 -17.907 1.00 91.75 184 PRO A O 1
ATOM 1462 N N . VAL A 1 185 ? 5.866 8.016 -18.564 1.00 88.75 185 VAL A N 1
ATOM 1463 C CA . VAL A 1 185 ? 6.297 8.567 -19.854 1.00 88.75 185 VAL A CA 1
ATOM 1464 C C . VAL A 1 185 ? 5.630 7.799 -20.991 1.00 88.75 185 VAL A C 1
ATOM 1466 O O . VAL A 1 185 ? 5.231 8.388 -21.994 1.00 88.75 185 VAL A O 1
ATOM 1469 N N . ARG A 1 186 ? 5.463 6.482 -20.826 1.00 87.00 186 ARG A N 1
ATOM 1470 C CA . ARG A 1 186 ? 4.884 5.607 -21.852 1.00 87.00 186 ARG A CA 1
ATOM 1471 C C . ARG A 1 186 ? 3.445 5.206 -21.572 1.00 87.00 186 ARG A C 1
ATOM 1473 O O . ARG A 1 186 ? 3.038 5.090 -20.419 1.00 87.00 186 ARG A O 1
ATOM 1480 N N . THR A 1 187 ? 2.698 4.862 -22.622 1.00 90.06 187 THR A N 1
ATOM 1481 C CA . THR A 1 187 ? 1.312 4.373 -22.519 1.00 90.06 187 THR A CA 1
ATOM 1482 C C . THR A 1 187 ? 1.179 3.158 -21.597 1.00 90.06 187 THR A C 1
ATOM 1484 O O . THR A 1 187 ? 0.224 3.073 -20.826 1.00 90.06 187 THR A O 1
ATOM 1487 N N . GLU A 1 188 ? 2.141 2.233 -21.618 1.00 88.69 188 GLU A N 1
ATOM 1488 C CA . GLU A 1 188 ? 2.119 1.059 -20.742 1.00 88.69 188 GLU A CA 1
ATOM 1489 C C . GLU A 1 188 ? 2.346 1.450 -19.269 1.00 88.69 188 GLU A C 1
ATOM 1491 O O . GLU A 1 188 ? 1.712 0.890 -18.374 1.00 88.69 188 GLU A O 1
ATOM 1496 N N . GLU A 1 189 ? 3.188 2.456 -19.008 1.00 92.31 189 GLU A N 1
ATOM 1497 C CA . GLU A 1 189 ? 3.393 3.019 -17.666 1.00 92.31 189 GLU A CA 1
ATOM 1498 C C . GLU A 1 189 ? 2.147 3.767 -17.179 1.00 92.31 189 GLU A C 1
ATOM 1500 O O . GLU A 1 189 ? 1.774 3.636 -16.014 1.00 92.31 189 GLU A O 1
ATOM 1505 N N . TYR A 1 190 ? 1.456 4.492 -18.067 1.00 93.62 190 TYR A N 1
ATOM 1506 C CA . TYR A 1 190 ? 0.169 5.120 -17.757 1.00 93.62 190 TYR A CA 1
ATOM 1507 C C . TYR A 1 190 ? -0.873 4.083 -17.333 1.00 93.62 190 TYR A C 1
ATOM 1509 O O . TYR A 1 190 ? -1.560 4.294 -16.335 1.00 93.62 190 TYR A O 1
ATOM 1517 N N . LEU A 1 191 ? -0.967 2.945 -18.027 1.00 93.62 191 LEU A N 1
ATOM 1518 C CA . LEU A 1 191 ? -1.898 1.879 -17.653 1.00 93.62 191 LEU A CA 1
ATOM 1519 C C . LEU A 1 191 ? -1.592 1.327 -16.252 1.00 93.62 191 LEU A C 1
ATOM 1521 O O . LEU A 1 191 ? -2.497 1.202 -15.427 1.00 93.62 191 LEU A O 1
ATOM 1525 N N . VAL A 1 192 ? -0.318 1.041 -15.960 1.00 92.31 192 VAL A N 1
ATOM 1526 C CA . VAL A 1 192 ? 0.111 0.581 -14.628 1.00 92.31 192 VAL A CA 1
ATOM 1527 C C . VAL A 1 192 ? -0.192 1.633 -13.562 1.00 92.31 192 VAL A C 1
ATOM 1529 O O . VAL A 1 192 ? -0.691 1.284 -12.490 1.00 92.31 192 VAL A O 1
ATOM 1532 N N . CYS A 1 193 ? 0.063 2.908 -13.854 1.00 93.94 193 CYS A N 1
ATOM 1533 C CA . CYS A 1 193 ? -0.219 4.023 -12.957 1.00 93.94 193 CYS A CA 1
ATOM 1534 C C . CYS A 1 193 ? -1.719 4.109 -12.633 1.00 93.94 193 CYS A C 1
ATOM 1536 O O . CYS A 1 193 ? -2.087 4.071 -11.462 1.00 93.94 193 CYS A O 1
ATOM 1538 N N . ILE A 1 194 ? -2.592 4.103 -13.646 1.00 94.62 194 ILE A N 1
ATOM 1539 C CA . ILE A 1 194 ? -4.053 4.162 -13.474 1.00 94.62 194 ILE A CA 1
ATOM 1540 C C . ILE A 1 194 ? -4.552 2.997 -12.614 1.00 94.62 194 ILE A C 1
ATOM 1542 O O . ILE A 1 194 ? -5.285 3.206 -11.646 1.00 94.62 194 ILE A O 1
ATOM 1546 N N . LEU A 1 195 ? -4.129 1.768 -12.922 1.00 94.00 195 LEU A N 1
ATOM 1547 C CA . LEU A 1 195 ? -4.520 0.587 -12.147 1.00 94.00 195 LEU A CA 1
ATOM 1548 C C . LEU A 1 195 ? -4.036 0.673 -10.692 1.00 94.00 195 LEU A C 1
ATOM 1550 O O . LEU A 1 195 ? -4.774 0.325 -9.769 1.00 94.00 195 LEU A O 1
ATOM 1554 N N . SER A 1 196 ? -2.822 1.182 -10.483 1.00 93.50 196 SER A N 1
ATOM 1555 C CA . SER A 1 196 ? -2.229 1.376 -9.156 1.00 93.50 196 SER A CA 1
ATOM 1556 C C . SER A 1 196 ? -2.948 2.463 -8.355 1.00 93.50 196 SER A C 1
ATOM 1558 O O . SER A 1 196 ? -3.175 2.282 -7.161 1.00 93.50 196 SER A O 1
ATOM 1560 N N . MET A 1 197 ? -3.360 3.558 -8.998 1.00 93.94 197 MET A N 1
ATOM 1561 C CA . MET A 1 197 ? -4.135 4.635 -8.375 1.00 93.94 197 MET A CA 1
ATOM 1562 C C . MET A 1 197 ? -5.541 4.167 -7.988 1.00 93.94 197 MET A C 1
ATOM 1564 O O . MET A 1 197 ? -5.987 4.448 -6.878 1.00 93.94 197 MET A O 1
ATOM 1568 N N . LEU A 1 198 ? -6.223 3.404 -8.850 1.00 94.69 198 LEU A N 1
ATOM 1569 C CA . LEU A 1 198 ? -7.535 2.825 -8.536 1.00 94.69 198 LEU A CA 1
ATOM 1570 C C . LEU A 1 198 ? -7.450 1.860 -7.347 1.00 94.69 198 LEU A C 1
ATOM 1572 O O . LEU A 1 198 ? -8.237 1.958 -6.405 1.00 94.69 198 LEU A O 1
ATOM 1576 N N . PHE A 1 199 ? -6.464 0.958 -7.358 1.00 92.75 199 PHE A N 1
ATOM 1577 C CA . PHE A 1 199 ? -6.220 0.040 -6.247 1.00 92.75 199 PHE A CA 1
ATOM 1578 C C . PHE A 1 199 ? -5.870 0.788 -4.951 1.00 92.75 199 PHE A C 1
ATOM 1580 O O . PHE A 1 199 ? -6.455 0.514 -3.901 1.00 92.75 199 PHE A O 1
ATOM 1587 N N . GLY A 1 200 ? -4.947 1.749 -5.030 1.00 92.50 200 GLY A N 1
ATOM 1588 C CA . GLY A 1 200 ? -4.501 2.549 -3.893 1.00 92.50 200 GLY A CA 1
ATOM 1589 C C . GLY A 1 200 ? -5.630 3.378 -3.286 1.00 92.50 200 GLY A C 1
ATOM 1590 O O . GLY A 1 200 ? -5.799 3.367 -2.070 1.00 92.50 200 GLY A O 1
ATOM 1591 N N . GLY A 1 201 ? -6.465 4.007 -4.119 1.00 92.50 201 GLY A N 1
ATOM 1592 C CA . GLY A 1 201 ? -7.617 4.792 -3.677 1.00 92.50 201 GLY A CA 1
ATOM 1593 C C . GLY A 1 201 ? -8.653 3.956 -2.923 1.00 92.50 201 GLY A C 1
ATOM 1594 O O . GLY A 1 201 ? -9.082 4.342 -1.836 1.00 92.50 201 GLY A O 1
ATOM 1595 N N . VAL A 1 202 ? -9.007 2.773 -3.442 1.00 93.56 202 VAL A N 1
ATOM 1596 C CA . VAL A 1 202 ? -9.930 1.848 -2.756 1.00 93.56 202 VAL A CA 1
ATOM 1597 C C . VAL A 1 202 ? -9.345 1.373 -1.424 1.00 93.56 202 VAL A C 1
ATOM 1599 O O . VAL A 1 202 ? -10.043 1.353 -0.406 1.00 93.56 202 VAL A O 1
ATOM 1602 N N . LEU A 1 203 ? -8.060 1.010 -1.410 1.00 92.25 203 LEU A N 1
ATOM 1603 C CA . LEU A 1 203 ? -7.378 0.559 -0.200 1.00 92.25 203 LEU A CA 1
ATOM 1604 C C . LEU A 1 203 ? -7.317 1.666 0.864 1.00 92.25 203 LEU A C 1
ATOM 1606 O O . LEU A 1 203 ? -7.613 1.413 2.034 1.00 92.25 203 LEU A O 1
ATOM 1610 N N . TRP A 1 204 ? -6.972 2.889 0.464 1.00 91.94 204 TRP A N 1
ATOM 1611 C CA . TRP A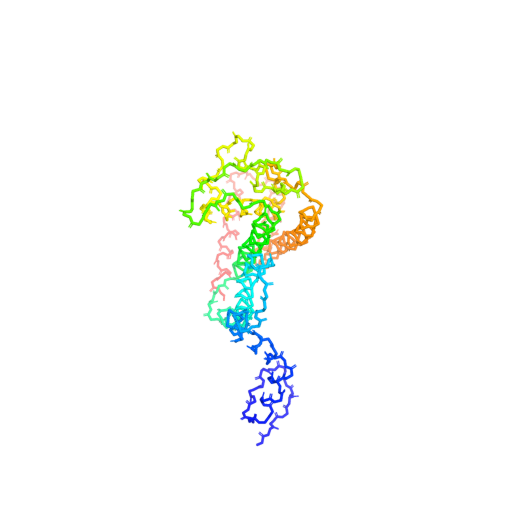 1 204 ? -6.886 4.038 1.359 1.00 91.94 204 TRP A CA 1
ATOM 1612 C C . TRP A 1 204 ? -8.251 4.417 1.945 1.00 91.94 204 TRP A C 1
ATOM 1614 O O . TRP A 1 204 ? -8.372 4.584 3.161 1.00 91.94 204 TRP A O 1
ATOM 1624 N N . ALA A 1 205 ? -9.302 4.434 1.118 1.00 92.25 205 ALA A N 1
ATOM 1625 C CA . ALA A 1 205 ? -10.674 4.671 1.568 1.00 92.25 205 ALA A CA 1
ATOM 1626 C C . ALA A 1 205 ? -11.130 3.632 2.609 1.00 92.25 205 ALA A C 1
ATOM 1628 O O . ALA A 1 205 ? -11.701 3.988 3.643 1.00 92.25 205 ALA A O 1
ATOM 1629 N N . TYR A 1 206 ? -10.824 2.350 2.382 1.00 91.75 206 TYR A N 1
ATOM 1630 C CA . TYR A 1 206 ? -11.121 1.281 3.338 1.00 91.75 206 TYR A CA 1
ATOM 1631 C C . TYR A 1 206 ? -10.400 1.476 4.682 1.00 91.75 206 TYR A C 1
ATOM 1633 O O . TYR A 1 206 ? -10.999 1.269 5.744 1.00 91.75 206 TYR A O 1
ATOM 1641 N N . ILE A 1 207 ? -9.126 1.881 4.655 1.00 91.56 207 ILE A N 1
ATOM 1642 C CA . ILE A 1 207 ? -8.329 2.104 5.868 1.00 91.56 207 ILE A CA 1
ATOM 1643 C C . ILE A 1 207 ? -8.886 3.281 6.667 1.00 91.56 207 ILE A C 1
ATOM 1645 O O . ILE A 1 207 ? -9.144 3.116 7.859 1.00 91.56 207 ILE A O 1
ATOM 1649 N N . ILE A 1 208 ? -9.133 4.428 6.025 1.00 91.19 208 ILE A N 1
ATOM 1650 C CA . ILE A 1 208 ? -9.713 5.601 6.695 1.00 91.19 208 ILE A CA 1
ATOM 1651 C C . ILE A 1 208 ? -11.080 5.254 7.289 1.00 91.19 208 ILE A C 1
ATOM 1653 O O . ILE A 1 208 ? -11.294 5.469 8.481 1.00 91.19 208 ILE A O 1
ATOM 1657 N N . GLY A 1 209 ? -11.982 4.657 6.503 1.00 91.69 209 GLY A N 1
ATOM 1658 C CA . GLY A 1 209 ? -13.320 4.300 6.982 1.00 91.69 209 GLY A CA 1
ATOM 1659 C C . GLY A 1 209 ? -13.275 3.359 8.189 1.00 91.69 209 GLY A C 1
ATOM 1660 O O . GLY A 1 209 ? -14.011 3.532 9.163 1.00 91.69 209 GLY A O 1
ATOM 1661 N N . SER A 1 210 ? -12.342 2.408 8.180 1.00 89.50 210 SER A N 1
ATOM 1662 C CA . SER A 1 210 ? -12.146 1.501 9.307 1.00 89.50 210 SER A CA 1
ATOM 1663 C C . SER A 1 210 ? -11.543 2.189 10.536 1.00 89.50 210 SER A C 1
ATOM 1665 O O . SER A 1 210 ? -11.944 1.879 11.657 1.00 89.50 210 SER A O 1
ATOM 1667 N N . LEU A 1 211 ? -10.597 3.117 10.358 1.00 89.56 211 LEU A N 1
ATOM 1668 C CA . LEU A 1 211 ? -10.031 3.906 11.455 1.00 89.56 211 LEU A CA 1
ATOM 1669 C C . LEU A 1 211 ? -11.102 4.783 12.112 1.00 89.56 211 LEU A C 1
ATOM 1671 O O . LEU A 1 211 ? -11.228 4.764 13.335 1.00 89.56 211 LEU A O 1
ATOM 1675 N N . CYS A 1 212 ? -11.928 5.466 11.316 1.00 89.88 212 CYS A N 1
ATOM 1676 C CA . CYS A 1 212 ? -13.070 6.230 11.815 1.00 89.88 212 CYS A CA 1
ATOM 1677 C C . CYS A 1 212 ? -14.044 5.339 12.597 1.00 89.88 212 CYS A C 1
ATOM 1679 O O . CYS A 1 212 ? -14.468 5.712 13.687 1.00 89.88 212 CYS A O 1
ATOM 1681 N N . SER A 1 213 ? -14.342 4.134 12.098 1.00 87.75 213 SER A N 1
ATOM 1682 C CA . SER A 1 213 ? -15.202 3.171 12.799 1.00 87.75 213 SER A CA 1
ATOM 1683 C C . SER A 1 213 ? -14.623 2.731 14.150 1.00 87.75 213 SER A C 1
ATOM 1685 O O . SER A 1 213 ? -15.360 2.644 15.130 1.00 87.75 213 SER A O 1
ATOM 1687 N N . ILE A 1 214 ? -13.309 2.502 14.241 1.00 85.56 214 ILE A N 1
ATOM 1688 C CA . ILE A 1 214 ? -12.641 2.146 15.506 1.00 85.56 214 ILE A CA 1
ATOM 1689 C C . ILE A 1 214 ? -12.704 3.304 16.504 1.00 85.56 214 ILE A C 1
ATOM 1691 O O . ILE A 1 214 ? -12.950 3.078 17.686 1.00 85.56 214 ILE A O 1
ATOM 1695 N N . VAL A 1 215 ? -12.486 4.536 16.039 1.00 84.31 215 VAL A N 1
ATOM 1696 C CA . VAL A 1 215 ? -12.548 5.732 16.891 1.00 84.31 215 VAL A CA 1
ATOM 1697 C C . VAL A 1 215 ? -13.977 6.013 17.353 1.00 84.31 215 VAL A C 1
ATOM 1699 O O . VAL A 1 215 ? -14.164 6.421 18.497 1.00 84.31 215 VAL A O 1
ATOM 1702 N N . ALA A 1 216 ? -14.972 5.776 16.494 1.00 83.88 216 ALA A N 1
ATOM 1703 C CA . ALA A 1 216 ? -16.387 5.931 16.822 1.00 83.88 216 ALA A CA 1
ATOM 1704 C C . ALA A 1 216 ? -16.869 4.861 17.815 1.00 83.88 216 ALA A C 1
ATOM 1706 O O . ALA A 1 216 ? -17.639 5.156 18.728 1.00 83.88 216 ALA A O 1
ATOM 1707 N N . ASN A 1 217 ? -16.380 3.626 17.683 1.00 75.31 217 ASN A N 1
ATOM 1708 C CA . ASN A 1 217 ? -16.748 2.513 18.552 1.00 75.31 217 ASN A CA 1
ATOM 1709 C C . ASN A 1 217 ? -15.899 2.492 19.839 1.00 75.31 217 ASN A C 1
ATOM 1711 O O . ASN A 1 217 ? -15.143 1.552 20.104 1.00 75.31 217 ASN A O 1
ATOM 1715 N N . ARG A 1 218 ? -15.992 3.574 20.626 1.00 67.69 218 ARG A N 1
ATOM 1716 C CA . ARG A 1 218 ? -15.403 3.653 21.973 1.00 67.69 218 ARG A CA 1
ATOM 1717 C C . ARG A 1 218 ? -16.130 2.712 22.933 1.00 67.69 218 ARG A C 1
ATOM 1719 O O . ARG A 1 218 ? -17.267 2.322 22.696 1.00 67.69 218 ARG A O 1
ATOM 1726 N N . SER A 1 219 ? -15.478 2.350 24.039 1.00 74.31 219 SER A N 1
ATOM 1727 C CA . SER A 1 219 ? -16.118 1.502 25.047 1.00 74.31 219 SER A CA 1
ATOM 1728 C C . SER A 1 219 ? -17.385 2.162 25.600 1.00 74.31 219 SER A C 1
ATOM 1730 O O . SER A 1 219 ? -17.400 3.368 25.845 1.00 74.31 219 SER A O 1
ATOM 1732 N N . LEU A 1 220 ? -18.420 1.359 25.863 1.00 75.25 220 LEU A N 1
ATOM 1733 C CA . LEU A 1 220 ? -19.681 1.822 26.461 1.00 75.25 220 LEU A CA 1
ATOM 1734 C C . LEU A 1 220 ? -19.446 2.598 27.767 1.00 75.25 220 LEU A C 1
ATOM 1736 O O . LEU A 1 220 ? -20.044 3.640 27.992 1.00 75.25 220 LEU A O 1
ATOM 1740 N N . VAL A 1 221 ? -18.490 2.149 28.586 1.00 78.69 221 VAL A N 1
ATOM 1741 C CA . VAL A 1 221 ? -18.070 2.840 29.820 1.00 78.69 221 VAL A CA 1
ATOM 1742 C C . VAL A 1 221 ? -17.535 4.248 29.535 1.00 78.69 221 VAL A C 1
ATOM 1744 O O . VAL A 1 221 ? -17.783 5.181 30.295 1.00 78.69 221 VAL A O 1
ATOM 1747 N N . GLN A 1 222 ? -16.779 4.421 28.448 1.00 81.06 222 GLN A N 1
ATOM 1748 C CA . GLN A 1 222 ? -16.258 5.729 28.064 1.00 81.06 222 GLN A CA 1
ATOM 1749 C C . GLN A 1 222 ? -17.376 6.630 27.532 1.00 81.06 222 GLN A C 1
ATOM 1751 O O . GLN A 1 222 ? -17.424 7.791 27.924 1.00 81.06 222 GLN A O 1
ATOM 1756 N N . GLN A 1 223 ? -18.279 6.087 26.710 1.00 83.81 223 GLN A N 1
ATOM 1757 C CA . GLN A 1 223 ? -19.437 6.816 26.185 1.00 83.81 223 GLN A CA 1
ATOM 1758 C C . GLN A 1 223 ? -20.373 7.282 27.310 1.00 83.81 223 GLN A C 1
ATOM 1760 O O . GLN A 1 223 ? -20.705 8.460 27.374 1.00 83.81 223 GLN A O 1
ATOM 1765 N N . ASN A 1 224 ? -20.723 6.398 28.251 1.00 86.94 224 ASN A N 1
ATOM 1766 C CA . ASN A 1 224 ? -21.563 6.741 29.403 1.00 86.94 224 ASN A CA 1
ATOM 1767 C C . ASN A 1 224 ? -20.907 7.796 30.298 1.00 86.94 224 ASN A C 1
ATOM 1769 O O . ASN A 1 224 ? -21.577 8.699 30.786 1.00 86.94 224 ASN A O 1
ATOM 1773 N N . PHE A 1 225 ? -19.592 7.710 30.510 1.00 87.75 225 PHE A N 1
ATOM 1774 C CA . PHE A 1 225 ? -18.876 8.713 31.292 1.00 87.75 225 PHE A CA 1
ATOM 1775 C C . PHE A 1 225 ? -18.881 10.091 30.621 1.00 87.75 225 PHE A C 1
ATOM 1777 O O . PHE A 1 225 ? -19.074 11.093 31.305 1.00 87.75 225 PHE A O 1
ATOM 1784 N N . GLU A 1 226 ? -18.655 10.147 29.306 1.00 88.31 226 GLU A N 1
ATOM 1785 C CA . GLU A 1 226 ? -18.720 11.392 28.531 1.00 88.31 226 GLU A CA 1
ATOM 1786 C C . GLU A 1 226 ? -20.138 11.989 28.611 1.00 88.31 226 GLU A C 1
ATOM 1788 O O . GLU A 1 226 ? -20.282 13.129 29.046 1.00 88.31 226 GLU A O 1
ATOM 1793 N N . ALA A 1 227 ? -21.184 11.185 28.381 1.00 91.00 227 ALA A N 1
ATOM 1794 C CA . ALA A 1 227 ? -22.580 11.616 28.509 1.00 91.00 227 ALA A CA 1
ATOM 1795 C C . ALA A 1 227 ? -22.941 12.114 29.925 1.00 91.00 227 ALA A C 1
ATOM 1797 O O . ALA A 1 227 ? -23.570 13.160 30.077 1.00 91.00 227 ALA A O 1
ATOM 1798 N N . ASN A 1 228 ? -22.503 11.411 30.976 1.00 92.12 228 ASN A N 1
ATOM 1799 C CA . ASN A 1 228 ? -22.713 11.838 32.363 1.00 92.12 228 ASN A CA 1
ATOM 1800 C C . ASN A 1 228 ? -21.957 13.132 32.690 1.00 92.12 228 ASN A C 1
ATOM 1802 O O . ASN A 1 228 ? -22.432 13.940 33.485 1.00 92.12 228 ASN A O 1
ATOM 1806 N N . THR A 1 229 ? -20.782 13.336 32.090 1.00 92.50 229 THR A N 1
ATOM 1807 C CA . THR A 1 229 ? -20.007 14.570 32.264 1.00 92.50 229 THR A CA 1
ATOM 1808 C C . THR A 1 229 ? -20.730 15.754 31.628 1.00 92.50 229 THR A C 1
ATOM 1810 O O . THR A 1 229 ? -20.789 16.823 32.235 1.00 92.50 229 THR A O 1
ATOM 1813 N N . ASP A 1 230 ? -21.313 15.563 30.444 1.00 94.62 230 ASP A N 1
ATOM 1814 C CA . ASP A 1 230 ? -22.095 16.594 29.761 1.00 94.62 230 ASP A CA 1
ATOM 1815 C C . ASP A 1 230 ? -23.372 16.930 30.535 1.00 94.62 230 ASP A C 1
ATOM 1817 O O . ASP A 1 230 ? -23.627 18.103 30.809 1.00 94.62 230 ASP A O 1
ATOM 1821 N N . LEU A 1 231 ? -24.101 15.914 31.010 1.00 95.06 231 LEU A N 1
ATOM 1822 C CA . LEU A 1 231 ? -25.274 16.105 31.867 1.00 95.06 231 LEU A CA 1
ATOM 1823 C C . LEU A 1 231 ? -24.926 16.867 33.154 1.00 95.06 231 LEU A C 1
ATOM 1825 O O . LEU A 1 231 ? -25.640 17.790 33.543 1.00 95.06 231 LEU A O 1
ATOM 1829 N N . LEU A 1 232 ? -23.810 16.515 33.800 1.00 94.44 232 LEU A N 1
ATOM 1830 C CA . LEU A 1 232 ? -23.329 17.212 34.992 1.00 94.44 232 LEU A CA 1
ATOM 1831 C C . LEU A 1 232 ? -23.011 18.681 34.689 1.00 94.44 232 LEU A C 1
ATOM 1833 O O . LEU A 1 232 ? -23.316 19.553 35.501 1.00 94.44 232 LEU A O 1
ATOM 1837 N N . ASN A 1 233 ? -22.406 18.974 33.536 1.00 93.25 233 ASN A N 1
ATOM 1838 C CA . ASN A 1 233 ? -22.123 20.349 33.132 1.00 93.25 233 ASN A CA 1
ATOM 1839 C C . ASN A 1 233 ? -23.412 21.159 32.946 1.00 93.25 233 ASN A C 1
ATOM 1841 O O . ASN A 1 233 ? -23.487 22.263 33.485 1.00 93.25 233 ASN A O 1
ATOM 1845 N N . SER A 1 234 ? -24.420 20.602 32.268 1.00 94.94 234 SER A N 1
ATOM 1846 C CA . SER A 1 234 ? -25.727 21.249 32.102 1.00 94.94 234 SER A CA 1
ATOM 1847 C C . SER A 1 234 ? -26.431 21.477 33.444 1.00 94.94 234 SER A C 1
ATOM 1849 O O . SER A 1 234 ? -26.897 22.582 33.707 1.00 94.94 234 SER A O 1
ATOM 1851 N N . ALA A 1 235 ? -26.425 20.487 34.341 1.00 94.88 235 ALA A N 1
ATOM 1852 C CA . ALA A 1 235 ? -27.027 20.618 35.670 1.00 94.88 235 ALA A CA 1
ATOM 1853 C C . ALA A 1 235 ? -26.323 21.679 36.538 1.00 94.88 235 ALA A C 1
ATOM 1855 O O . ALA A 1 235 ? -26.973 22.442 37.250 1.00 94.88 235 ALA A O 1
ATOM 1856 N N . MET A 1 236 ? -24.989 21.767 36.472 1.00 94.88 236 MET A N 1
ATOM 1857 C CA . MET A 1 236 ? -24.227 22.808 37.176 1.00 94.88 236 MET A CA 1
ATOM 1858 C C . MET A 1 236 ? -24.498 24.214 36.628 1.00 94.88 236 MET A C 1
ATOM 1860 O O . MET A 1 236 ? -24.370 25.193 37.367 1.00 94.88 236 MET A O 1
ATOM 1864 N N . GLU A 1 237 ? -24.804 24.329 35.337 1.00 94.38 237 GLU A N 1
ATOM 1865 C CA . GLU A 1 237 ? -25.158 25.595 34.700 1.00 94.38 237 GLU A CA 1
ATOM 1866 C C . GLU A 1 237 ? -26.559 26.054 35.110 1.00 94.38 237 GLU A C 1
ATOM 1868 O O . GLU A 1 237 ? -26.711 27.193 35.550 1.00 94.38 237 GLU A O 1
ATOM 1873 N N . GLU A 1 238 ? -27.541 25.151 35.077 1.00 95.50 238 GLU A N 1
ATOM 1874 C CA . GLU A 1 238 ? -28.916 25.406 35.523 1.00 95.50 238 GLU A CA 1
ATOM 1875 C C . GLU A 1 238 ? -28.979 25.781 37.010 1.00 95.50 238 GLU A C 1
ATOM 1877 O O . GLU A 1 238 ? -29.629 26.754 37.387 1.00 95.50 238 GLU A O 1
ATOM 1882 N N . ALA A 1 239 ? -28.221 25.079 37.856 1.00 94.50 239 ALA A N 1
ATOM 1883 C CA . ALA A 1 239 ? -28.122 25.377 39.284 1.00 94.50 239 ALA A CA 1
ATOM 1884 C C . ALA A 1 239 ? -27.238 26.602 39.609 1.00 94.50 239 ALA A C 1
ATOM 1886 O O . ALA A 1 239 ? -26.989 26.880 40.783 1.00 94.50 239 ALA A O 1
ATOM 1887 N N . GLN A 1 240 ? -26.724 27.316 38.597 1.00 94.12 240 GLN A N 1
ATOM 1888 C CA . GLN A 1 240 ? -25.838 28.480 38.735 1.00 94.12 240 GLN A CA 1
ATOM 1889 C C . GLN A 1 240 ? -24.646 28.251 39.683 1.00 94.12 240 GLN A C 1
ATOM 1891 O O . GLN A 1 240 ? -24.239 29.132 40.443 1.00 94.12 240 GLN A O 1
ATOM 1896 N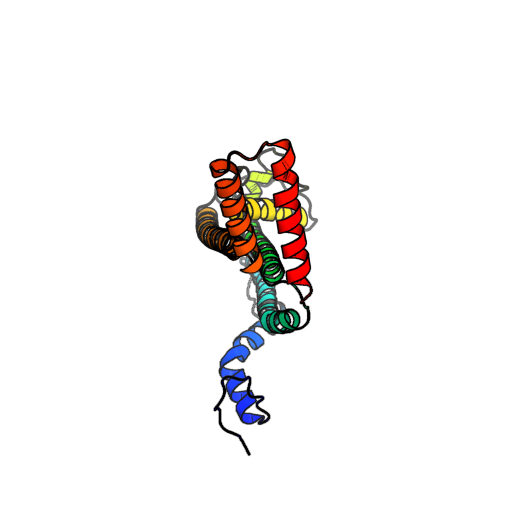 N . VAL A 1 241 ? -24.037 27.062 39.624 1.00 93.44 241 VAL A N 1
ATOM 1897 C CA . VAL A 1 241 ? -22.924 26.697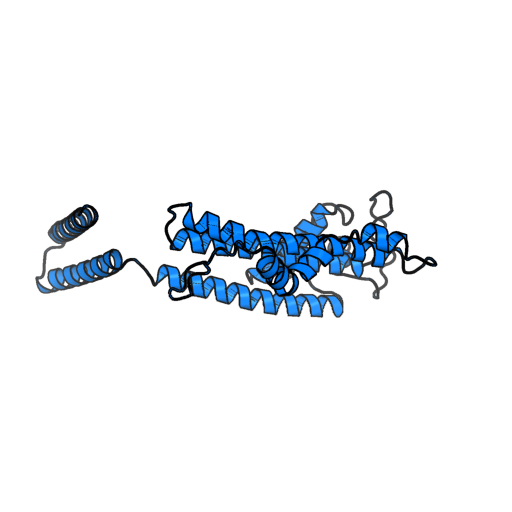 40.511 1.00 93.44 241 VAL A CA 1
ATOM 1898 C C . VAL A 1 241 ? -21.711 27.601 40.234 1.00 93.44 241 VAL A C 1
ATOM 1900 O O . VAL A 1 241 ? -21.262 27.676 39.077 1.00 93.44 241 VAL A O 1
ATOM 1903 N N . PRO A 1 242 ? -21.120 28.243 41.266 1.00 93.38 242 PRO A N 1
ATOM 1904 C CA . PRO A 1 242 ? -19.910 29.048 41.128 1.00 93.38 242 PRO A CA 1
ATOM 1905 C C . PRO A 1 242 ? -18.758 28.257 40.503 1.00 93.38 242 PRO A C 1
ATOM 1907 O O . PRO A 1 242 ? -18.509 27.103 40.854 1.00 93.38 242 PRO A O 1
ATOM 1910 N N . GLN A 1 243 ? -17.995 28.883 39.605 1.00 88.44 243 GLN A N 1
ATOM 1911 C CA . GLN A 1 243 ? -16.959 28.192 38.824 1.00 88.44 243 GLN A CA 1
ATOM 1912 C C . GLN A 1 243 ? -15.877 27.520 39.687 1.00 88.44 243 GLN A C 1
ATOM 1914 O O . GLN A 1 243 ? -15.381 26.454 39.324 1.00 88.44 243 GLN A O 1
ATOM 1919 N N . LYS A 1 244 ? -15.582 28.094 40.861 1.00 90.69 244 LYS A N 1
ATOM 1920 C CA . LYS A 1 244 ? -14.659 27.539 41.865 1.00 90.69 244 LYS A CA 1
ATOM 1921 C C . LYS A 1 244 ? -15.077 26.155 42.390 1.00 90.69 244 LYS A C 1
ATOM 1923 O O . LYS A 1 244 ? -14.216 25.350 42.729 1.00 90.69 244 LYS A O 1
ATOM 1928 N N . ASP A 1 245 ? -16.378 25.862 42.427 1.00 90.69 245 ASP A N 1
ATOM 1929 C CA . ASP A 1 245 ? -16.913 24.625 43.006 1.00 90.69 245 ASP A CA 1
ATOM 1930 C C . ASP A 1 245 ? -17.177 23.543 41.946 1.00 90.69 245 ASP A C 1
ATOM 1932 O O . ASP A 1 245 ? -17.122 22.355 42.262 1.00 90.69 245 ASP A O 1
ATOM 1936 N N . ARG A 1 246 ? -17.332 23.917 40.663 1.00 90.44 246 ARG A N 1
ATOM 1937 C CA . ARG A 1 246 ? -17.547 22.982 39.532 1.00 90.44 246 ARG A CA 1
ATOM 1938 C C . ARG A 1 246 ? -16.456 21.915 39.392 1.00 90.44 246 ARG A C 1
ATOM 1940 O O . ARG A 1 246 ? -16.714 20.811 38.916 1.00 90.44 246 ARG A O 1
ATOM 1947 N N . HIS A 1 247 ? -15.234 22.240 39.807 1.00 91.06 247 HIS A N 1
ATOM 1948 C CA . HIS A 1 247 ? -14.107 21.310 39.802 1.00 91.06 247 HIS A CA 1
ATOM 1949 C C . HIS A 1 247 ? -14.362 20.085 40.705 1.00 91.06 247 HIS A C 1
ATOM 1951 O O . HIS A 1 247 ? -14.105 18.965 40.268 1.00 91.06 247 HIS A O 1
ATOM 1957 N N . LYS A 1 248 ? -14.955 20.280 41.895 1.00 92.69 248 LYS A N 1
ATOM 1958 C CA . LYS A 1 248 ? -15.186 19.209 42.883 1.00 92.69 248 LYS A CA 1
ATOM 1959 C C . LYS A 1 248 ? -16.171 18.164 42.360 1.00 92.69 248 LYS A C 1
ATOM 1961 O O . LYS A 1 248 ? -15.970 16.967 42.522 1.00 92.69 248 LYS A O 1
ATOM 1966 N N . TYR A 1 249 ? -17.219 18.616 41.674 1.00 91.62 249 TYR A N 1
ATOM 1967 C CA . TYR A 1 249 ? -18.221 17.726 41.083 1.00 91.62 249 TYR A CA 1
ATOM 1968 C C . TYR A 1 249 ? -17.642 16.878 39.942 1.00 91.62 249 TYR A C 1
ATOM 1970 O O . TYR A 1 249 ? -17.933 15.687 39.837 1.00 91.62 249 TYR A O 1
ATOM 1978 N N . ARG A 1 250 ? -16.783 17.469 39.100 1.00 91.50 250 ARG A N 1
ATOM 1979 C CA . ARG A 1 250 ? -16.089 16.735 38.029 1.00 91.50 250 ARG A CA 1
ATOM 1980 C C . ARG A 1 250 ? -15.080 15.731 38.585 1.00 91.50 250 ARG A C 1
ATOM 1982 O O . ARG A 1 250 ? -14.933 14.649 38.021 1.00 91.50 250 ARG A O 1
ATOM 1989 N N . GLU A 1 251 ? -14.396 16.086 39.670 1.00 91.38 251 GLU A N 1
ATOM 1990 C CA . GLU A 1 251 ? -13.477 15.196 40.380 1.00 91.38 251 GLU A CA 1
ATOM 1991 C C . GLU A 1 251 ? -14.215 13.979 40.948 1.00 91.38 251 GLU A C 1
ATOM 1993 O O . GLU A 1 251 ? -13.844 12.853 40.622 1.00 91.38 251 GLU A O 1
ATOM 1998 N N . TYR A 1 252 ? -15.339 14.190 41.643 1.00 91.31 252 TYR A N 1
ATOM 1999 C CA . TYR A 1 252 ? -16.197 13.107 42.138 1.00 91.31 252 TYR A CA 1
ATOM 2000 C C . TYR A 1 252 ? -16.639 12.147 41.023 1.00 91.31 252 TYR A C 1
ATOM 2002 O O . TYR A 1 252 ? -16.507 10.930 41.151 1.00 91.31 252 TYR A O 1
ATOM 2010 N N . LEU A 1 253 ? -17.108 12.675 39.885 1.00 90.75 253 LEU A N 1
ATOM 2011 C CA . LEU A 1 253 ? -17.515 11.838 38.752 1.00 90.75 253 LEU A CA 1
ATOM 2012 C C . LEU A 1 253 ? -16.338 11.010 38.203 1.00 90.75 253 LEU A C 1
ATOM 2014 O O . LEU A 1 253 ? -16.502 9.855 37.797 1.00 90.75 253 LEU A O 1
ATOM 2018 N N . ARG A 1 254 ? -15.128 11.583 38.199 1.00 89.25 254 ARG A N 1
ATOM 2019 C CA . ARG A 1 254 ? -13.905 10.902 37.759 1.00 89.25 254 ARG A CA 1
ATOM 2020 C C . ARG A 1 254 ? -13.499 9.780 38.714 1.00 89.25 254 ARG A C 1
ATOM 2022 O O . ARG A 1 254 ? -13.096 8.716 38.241 1.00 89.25 254 ARG A O 1
ATOM 2029 N N . GLU A 1 255 ? -13.618 9.999 40.020 1.00 89.94 255 GLU A N 1
ATOM 2030 C CA . GLU A 1 255 ? -13.379 8.981 41.047 1.00 89.94 255 GLU A CA 1
ATOM 2031 C C . GLU A 1 255 ? -14.406 7.848 40.969 1.00 89.94 255 GLU A C 1
ATOM 2033 O O . GLU A 1 255 ? -14.022 6.676 40.971 1.00 89.94 255 GLU A O 1
ATOM 2038 N N . ALA A 1 256 ? -15.687 8.177 40.779 1.00 86.25 256 ALA A N 1
ATOM 2039 C CA . ALA A 1 256 ? -16.750 7.193 40.582 1.00 86.25 256 ALA A CA 1
ATOM 2040 C C . ALA A 1 256 ? -16.457 6.276 39.379 1.00 86.25 256 ALA A C 1
ATOM 2042 O O . ALA A 1 256 ? -16.537 5.053 39.488 1.00 86.25 256 ALA A O 1
ATOM 2043 N N . LYS A 1 257 ? -15.992 6.841 38.255 1.00 85.50 257 LYS A N 1
ATOM 2044 C CA . LYS A 1 257 ? -15.539 6.061 37.087 1.00 85.50 257 LYS A CA 1
ATOM 2045 C C . LYS A 1 257 ? -14.357 5.137 37.407 1.00 85.50 257 LYS A C 1
ATOM 2047 O O . LYS A 1 257 ? -14.243 4.049 36.842 1.00 85.50 257 LYS A O 1
ATOM 2052 N N . ALA A 1 258 ? -13.425 5.585 38.249 1.00 82.31 258 ALA A N 1
ATOM 2053 C CA . ALA A 1 258 ? -12.262 4.788 38.631 1.00 82.31 258 ALA A CA 1
ATOM 2054 C C . ALA A 1 258 ? -12.646 3.603 39.530 1.00 82.31 258 ALA A C 1
ATOM 2056 O O . ALA A 1 258 ? -12.008 2.554 39.435 1.00 82.31 258 ALA A O 1
ATOM 2057 N N . TYR A 1 259 ? -13.684 3.761 40.356 1.00 79.94 259 TYR A N 1
ATOM 2058 C CA . TYR A 1 259 ? -14.254 2.695 41.179 1.00 79.94 259 TYR A CA 1
ATOM 2059 C C . TYR A 1 259 ? -14.974 1.641 40.326 1.00 79.94 259 TYR A C 1
ATOM 2061 O O . TYR A 1 259 ? -14.686 0.455 40.455 1.00 79.94 259 TYR A O 1
ATOM 2069 N N . ASP A 1 260 ? -15.800 2.077 39.372 1.00 74.81 260 ASP A N 1
ATOM 2070 C CA . ASP A 1 260 ? -16.578 1.206 38.472 1.00 74.81 260 ASP A CA 1
ATOM 2071 C C . ASP A 1 260 ? -15.697 0.339 37.548 1.00 74.81 260 ASP A C 1
ATOM 2073 O O . ASP A 1 260 ? -16.104 -0.703 37.056 1.00 74.81 260 ASP A O 1
ATOM 2077 N N . ARG A 1 261 ? -14.438 0.741 37.324 1.00 65.06 261 ARG A N 1
ATOM 2078 C CA . ARG A 1 261 ? -13.442 -0.058 36.586 1.00 65.06 261 ARG A CA 1
ATOM 2079 C C . ARG A 1 261 ? -12.808 -1.196 37.395 1.00 65.06 261 ARG A C 1
ATOM 2081 O O . ARG A 1 261 ? -12.090 -1.998 36.797 1.00 65.06 261 ARG A O 1
ATOM 2088 N N . ARG A 1 262 ? -12.935 -1.190 38.726 1.00 59.50 262 ARG A N 1
ATOM 2089 C CA . ARG A 1 262 ? -12.286 -2.159 39.633 1.00 59.50 262 ARG A CA 1
ATOM 2090 C C . ARG A 1 262 ? -13.210 -3.306 40.049 1.00 59.50 262 ARG A C 1
ATOM 2092 O O . ARG A 1 262 ? -12.694 -4.305 40.546 1.00 59.50 262 ARG A O 1
ATOM 2099 N N . VAL A 1 263 ? -14.519 -3.127 39.886 1.00 45.69 263 VAL A N 1
ATOM 2100 C CA . VAL A 1 263 ? -15.576 -4.117 40.147 1.00 45.69 263 VAL A CA 1
ATOM 2101 C C . VAL A 1 263 ? -15.879 -4.873 38.857 1.00 45.69 263 VAL A C 1
ATOM 2103 O O . VAL A 1 263 ? -16.095 -6.100 38.947 1.00 45.69 263 VAL A O 1
#

Sequence (263 aa):
EVKSAQWGGTVTLRDPWQLRKRYVTSWFFIDVVSIIPFDVVGRVASGPVLQRAKIMRGIKLLRLAKLLRMLRSSKIIKRWRYGIGMAFAVQKVTQFVILLLFASHWMACVWGFTGLMLGEDLCDDRGEFVRTSTSLERTSWVTTLFLGGKTTPDSPCNPFAVYAASLHWATMTLTSIGYGDIAPVRTEEYLVCILSMLFGGVLWAYIIGSLCSIVANRSLVQQNFEANTDLLNSAMEEAQVPQKDRHKYREYLREAKAYDRRV

Organism: NCBI:txid327968